Protein AF-B1XZX1-F1 (afdb_monomer)

Foldseek 3Di:
DDDDLLQLLQLLLCVLPVVPDDPVLSLVLSVLCSVQVPDLDLVSLLVSLVVSCVVVVNDPVSSVVSSVSSSVSSPDDPVPTDGRCVVVSVVPPDPDPDPPPPPPPPPPDDDDDDPDDDPPDDDDDPDDDPDPDDPPPPDDDDDPDDDDDDDDDDDDDDDDDDDDDDDDDDDDDDDDPPDPPDPDPPPQAPLVLLLLLLLQLLVVCCVPPVVCLVQLLVQLLVLLVVFPADPVQSVVVNVCSVVVNVSPRRGHGDLLNSLSSVVSSLVSQCVRPNNVRSCVSSVVSQVRSCVDPSCVVPRSVSSPVSD

Solvent-accessible surface area (backbone atoms only — not comparable to full-atom values): 19218 Å² total; per-residue (Å²): 130,88,81,55,70,68,52,50,47,51,10,16,49,50,62,48,40,60,88,77,41,56,73,71,58,44,52,52,47,52,55,48,39,74,75,64,53,84,66,88,48,66,68,45,52,50,57,49,50,53,56,48,27,69,76,67,72,54,51,74,68,58,50,58,50,43,52,56,44,33,60,49,42,63,71,49,61,74,90,77,42,54,79,64,56,60,69,61,54,56,70,68,51,72,76,72,77,70,80,73,78,67,76,80,76,76,75,91,67,82,83,74,86,71,81,79,79,76,83,82,76,84,74,76,79,82,76,78,75,79,77,83,81,74,78,76,78,78,76,81,80,81,84,83,81,84,78,84,79,80,92,82,86,87,83,83,87,80,86,81,85,82,83,85,77,82,86,75,88,77,76,89,73,83,80,70,84,77,71,78,77,72,80,73,78,77,79,78,62,63,25,58,51,53,19,42,28,52,40,38,37,47,50,50,39,48,73,77,36,57,81,51,43,65,51,30,50,52,39,23,57,63,41,47,81,74,51,87,38,54,69,71,49,50,51,51,50,53,56,32,59,79,42,51,89,71,67,63,42,78,53,82,62,53,68,66,37,51,9,42,51,51,43,27,47,48,52,13,32,25,74,72,52,35,63,70,48,26,51,51,47,48,51,53,14,39,57,56,34,53,73,40,80,64,22,81,80,48,54,57,66,60,40,60,75,65,91

Secondary structure (DSSP, 8-state):
----HHHHHHHHHHHHHTTTS-HHHHHHHHHHHHHH--SS-HHHHHHHHHHHHHHHT--HHHHHHHHHHHHHHTTS-GGGSPPP-HHHHHHHSPPPPP---------------PPPPPP---PPPPPPPPPP-PPP----------PPPPP--PPP--PPPP--PPPP----------PPPPPPP----HHHHHHHHHHHHHHHHHHH-GGGHHHHHHHHHHHHTT--S-HHHHHHHHHHHHTGGG--------HHHHHHHHHHHHHHHHHHHHHHHHHHHHHHHHHHHTTSGGGGTS-THHHHTT-

Radius of gyration: 33.64 Å; Cα contacts (8 Å, |Δi|>4): 231; chains: 1; bounding box: 80×48×109 Å

Organism: Leptothrix cholodnii (strain ATCC 51168 / LMG 8142 / SP-6) (NCBI:txid395495)

pLDDT: mean 83.31, std 17.81, range [43.34, 98.38]

Sequence (307 aa):
MAHDPAAQRRRAVVGALSGVLDEASLMQALWLAQESLRGEQVSDIIRYIDAVASRNMIDAATCRRLYNELYKLMRESEDRLPLDPWPAMQATRAPAPAPAYAPAFAPAYAPRAMPAPPPAQWQPPPMAAPAPYYPAAQVPPGYPGAAMPPPGYAPPGYPAPVPMYAEVPAAPAVAAPVAPPAPAPIAIEPPVIFGAVMREVVREVFSYHREALEEVQRDALRSLGRSRATPALQQRFREALGRARQDDWQLQGSHGDLAELSRVMFVALTEAFGRVGADQILQRALTKAEELPEARQFSPKRLLAAM

Mean predicted aligned error: 18.15 Å

Structure (mmCIF, N/CA/C/O backbone):
data_AF-B1XZX1-F1
#
_entry.id   AF-B1XZX1-F1
#
loop_
_atom_site.group_PDB
_atom_site.id
_atom_site.type_symbol
_atom_site.label_atom_id
_atom_site.label_alt_id
_atom_site.label_comp_id
_atom_site.label_asym_id
_atom_site.label_entity_id
_atom_site.label_seq_id
_atom_site.pdbx_PDB_ins_code
_atom_site.Cartn_x
_atom_site.Cartn_y
_atom_site.Cartn_z
_atom_site.occupancy
_atom_site.B_iso_or_equiv
_atom_site.auth_seq_id
_atom_site.auth_comp_id
_atom_site.auth_asym_id
_atom_site.auth_atom_id
_atom_site.pdbx_PDB_model_num
ATOM 1 N N . MET A 1 1 ? 14.315 26.817 -20.566 1.00 51.75 1 MET A N 1
ATOM 2 C CA . MET A 1 1 ? 13.555 25.915 -21.459 1.00 51.75 1 MET A CA 1
ATOM 3 C C . MET A 1 1 ? 12.727 25.002 -20.573 1.00 51.75 1 MET A C 1
ATOM 5 O O . MET A 1 1 ? 13.199 24.676 -19.492 1.00 51.75 1 MET A O 1
ATOM 9 N N . ALA A 1 2 ? 11.483 24.697 -20.941 1.00 55.44 2 ALA A N 1
ATOM 10 C CA . ALA A 1 2 ? 10.635 23.828 -20.127 1.00 55.44 2 ALA A CA 1
ATOM 11 C C . ALA A 1 2 ? 11.199 22.400 -20.150 1.00 55.44 2 ALA A C 1
ATOM 13 O O . ALA A 1 2 ? 11.429 21.858 -21.227 1.00 55.44 2 ALA A O 1
ATOM 14 N N . HIS A 1 3 ? 11.456 21.836 -18.972 1.00 75.94 3 HIS A N 1
ATOM 15 C CA . HIS A 1 3 ? 11.916 20.460 -18.805 1.00 75.94 3 HIS A CA 1
ATOM 16 C C . HIS A 1 3 ? 10.744 19.527 -19.132 1.00 75.94 3 HIS A C 1
ATOM 18 O O . HIS A 1 3 ? 9.686 19.668 -18.515 1.00 75.94 3 HIS A O 1
ATOM 24 N N . ASP A 1 4 ? 10.889 18.624 -20.106 1.00 88.50 4 ASP A N 1
ATOM 25 C CA . ASP A 1 4 ? 9.888 17.577 -20.331 1.00 88.50 4 ASP A CA 1
ATOM 26 C C . ASP A 1 4 ? 10.237 16.384 -19.429 1.00 88.50 4 ASP A C 1
ATOM 28 O O . ASP A 1 4 ? 11.141 15.607 -19.759 1.00 88.50 4 ASP A O 1
ATOM 32 N N . PRO A 1 5 ? 9.528 16.188 -18.301 1.00 90.75 5 PRO A N 1
ATOM 33 C CA . PRO A 1 5 ? 9.841 15.100 -17.385 1.00 90.75 5 PRO A CA 1
ATOM 34 C C . PRO A 1 5 ? 9.658 13.729 -18.054 1.00 90.75 5 PRO A C 1
ATOM 36 O O . PRO A 1 5 ? 10.274 12.752 -17.632 1.00 90.75 5 PRO A O 1
ATOM 39 N N . ALA A 1 6 ? 8.830 13.620 -19.102 1.00 92.50 6 ALA A N 1
ATOM 40 C CA . ALA A 1 6 ? 8.698 12.380 -19.858 1.00 92.50 6 ALA A CA 1
ATOM 41 C C . ALA A 1 6 ? 9.943 12.101 -20.714 1.00 92.50 6 ALA A C 1
ATOM 43 O O . ALA A 1 6 ? 10.406 10.959 -20.749 1.00 92.50 6 ALA A O 1
ATOM 44 N N . ALA A 1 7 ? 10.518 13.126 -21.350 1.00 94.12 7 ALA A N 1
ATOM 45 C CA . ALA A 1 7 ? 11.776 13.003 -22.085 1.00 94.12 7 ALA A CA 1
ATOM 46 C C . ALA A 1 7 ? 12.924 12.586 -21.166 1.00 94.12 7 ALA A C 1
ATOM 48 O O . ALA A 1 7 ? 13.632 11.629 -21.476 1.00 94.12 7 ALA A O 1
ATOM 49 N N . GLN A 1 8 ? 13.063 13.222 -20.001 1.00 94.38 8 GLN A N 1
ATOM 50 C CA . GLN A 1 8 ? 14.098 12.861 -19.031 1.00 94.38 8 GLN A CA 1
ATOM 51 C C . GLN A 1 8 ? 14.011 11.383 -18.621 1.00 94.38 8 GLN A C 1
ATOM 53 O O . GLN A 1 8 ? 15.022 10.679 -18.635 1.00 94.38 8 GLN A O 1
ATOM 58 N N . ARG A 1 9 ? 12.803 10.873 -18.342 1.00 95.56 9 ARG A N 1
ATOM 59 C CA . ARG A 1 9 ? 12.594 9.455 -18.002 1.00 95.56 9 ARG A CA 1
ATOM 60 C C . ARG A 1 9 ? 13.005 8.516 -19.131 1.00 95.56 9 ARG A C 1
ATOM 62 O O . ARG A 1 9 ? 13.728 7.557 -18.875 1.00 95.56 9 ARG A O 1
ATOM 69 N N . ARG A 1 10 ? 12.601 8.792 -20.376 1.00 95.94 10 ARG A N 1
ATOM 70 C CA . ARG A 1 10 ? 13.000 7.968 -21.532 1.00 95.94 10 ARG A CA 1
ATOM 71 C C . ARG A 1 10 ? 14.516 7.948 -21.704 1.00 95.94 10 ARG A C 1
ATOM 73 O O . ARG A 1 10 ? 15.095 6.882 -21.885 1.00 95.94 10 ARG A O 1
ATOM 80 N N . ARG A 1 11 ? 15.167 9.105 -21.578 1.00 96.88 11 ARG A N 1
ATOM 81 C CA . ARG A 1 11 ? 16.627 9.233 -21.686 1.00 96.88 11 ARG A CA 1
ATOM 82 C C . ARG A 1 11 ? 17.355 8.480 -20.568 1.00 96.88 11 ARG A C 1
ATOM 84 O O . ARG A 1 11 ? 18.324 7.775 -20.843 1.00 96.88 11 ARG A O 1
ATOM 91 N N . ALA A 1 12 ? 16.860 8.560 -19.332 1.00 97.38 12 ALA A N 1
ATOM 92 C CA . ALA A 1 12 ? 17.393 7.798 -18.203 1.00 97.38 12 ALA A CA 1
ATOM 93 C C . ALA A 1 12 ? 17.244 6.279 -18.408 1.00 97.38 12 ALA A C 1
ATOM 95 O O . ALA A 1 12 ? 18.185 5.530 -18.150 1.00 97.38 12 ALA A O 1
ATOM 96 N N . VAL A 1 13 ? 16.102 5.826 -18.938 1.00 97.88 13 VAL A N 1
ATOM 97 C CA . VAL A 1 13 ? 15.866 4.414 -19.281 1.00 97.88 13 VAL A CA 1
ATOM 98 C C . VAL A 1 13 ? 16.846 3.923 -20.349 1.00 97.88 13 VAL A C 1
ATOM 100 O O . VAL A 1 13 ? 17.414 2.845 -20.184 1.00 97.88 13 VAL A O 1
ATOM 103 N N . VAL A 1 14 ? 17.100 4.708 -21.404 1.00 98.00 14 VAL A N 1
ATOM 104 C CA . VAL A 1 14 ? 18.132 4.374 -22.406 1.00 98.00 14 VAL A CA 1
ATOM 105 C C . VAL A 1 14 ? 19.505 4.253 -21.752 1.00 98.00 14 VAL A C 1
ATOM 107 O O . VAL A 1 14 ? 20.213 3.276 -21.996 1.00 98.00 14 VAL A O 1
ATOM 110 N N . GLY A 1 15 ? 19.869 5.214 -20.900 1.00 97.75 15 GLY A N 1
ATOM 111 C CA . GLY A 1 15 ? 21.150 5.206 -20.194 1.00 97.75 15 GLY A CA 1
ATOM 112 C C . GLY A 1 15 ? 21.348 3.950 -19.346 1.00 97.75 15 GLY A C 1
ATOM 113 O O . GLY A 1 15 ? 22.393 3.320 -19.447 1.00 97.75 15 GLY A O 1
ATOM 114 N N . ALA A 1 16 ? 20.328 3.546 -18.585 1.00 98.00 16 ALA A N 1
ATOM 115 C CA . ALA A 1 16 ? 20.410 2.385 -17.698 1.00 98.00 16 ALA A CA 1
ATOM 116 C C . ALA A 1 16 ? 20.360 1.036 -18.439 1.00 98.00 16 ALA A C 1
ATOM 118 O O . ALA A 1 16 ? 21.030 0.086 -18.045 1.00 98.00 16 ALA A O 1
ATOM 119 N N . LEU A 1 17 ? 19.527 0.912 -19.481 1.00 98.12 17 LEU A N 1
ATOM 120 C CA . LEU A 1 17 ? 19.207 -0.394 -20.075 1.00 98.12 17 LEU A CA 1
ATOM 121 C C . LEU A 1 17 ? 19.998 -0.729 -21.344 1.00 98.12 17 LEU A C 1
ATOM 123 O O . LEU A 1 17 ? 20.087 -1.906 -21.689 1.00 98.12 17 LEU A O 1
ATOM 127 N N . SER A 1 18 ? 20.590 0.254 -22.028 1.00 97.50 18 SER A N 1
ATOM 128 C CA . SER A 1 18 ? 21.289 0.028 -23.309 1.00 97.50 18 SER A CA 1
ATOM 129 C C . SER A 1 18 ? 22.496 -0.911 -23.217 1.00 97.50 18 SER A C 1
ATOM 131 O O . SER A 1 18 ? 22.832 -1.566 -24.197 1.00 97.50 18 SER A O 1
ATOM 133 N N . GLY A 1 19 ? 23.135 -1.017 -22.048 1.00 97.25 19 GLY A N 1
ATOM 134 C CA . GLY A 1 19 ? 24.241 -1.954 -21.818 1.00 97.25 19 GLY A CA 1
ATOM 135 C C . GLY A 1 19 ? 23.810 -3.379 -21.450 1.00 97.25 19 GLY A C 1
ATOM 136 O O . GLY A 1 19 ? 24.669 -4.241 -21.276 1.00 97.25 19 GLY A O 1
ATOM 137 N N . VAL A 1 20 ? 22.508 -3.623 -21.272 1.00 97.88 20 VAL A N 1
ATOM 138 C CA . VAL A 1 20 ? 21.964 -4.904 -20.782 1.00 97.88 20 VAL A CA 1
ATOM 139 C C . VAL A 1 20 ? 20.988 -5.530 -21.774 1.00 97.88 20 VAL A C 1
ATOM 141 O O . VAL A 1 20 ? 20.948 -6.751 -21.892 1.00 97.88 20 VAL A O 1
ATOM 144 N N . LEU A 1 21 ? 20.202 -4.712 -22.474 1.00 98.00 21 LEU A N 1
ATOM 145 C CA . LEU A 1 21 ? 19.192 -5.164 -23.425 1.00 98.00 21 LEU A CA 1
ATOM 146 C C . LEU A 1 21 ? 19.674 -5.009 -24.866 1.00 98.00 21 LEU A C 1
ATOM 148 O O . LEU A 1 21 ? 20.349 -4.038 -25.204 1.00 98.00 21 LEU A O 1
ATOM 152 N N . ASP A 1 22 ? 19.259 -5.936 -25.729 1.00 97.69 22 ASP A N 1
ATOM 153 C CA . ASP A 1 22 ? 19.329 -5.738 -27.174 1.00 97.69 22 ASP A CA 1
ATOM 154 C C . ASP A 1 22 ? 18.351 -4.640 -27.634 1.00 97.69 22 ASP A C 1
ATOM 156 O O . ASP A 1 22 ? 17.452 -4.221 -26.900 1.00 97.69 22 ASP A O 1
ATOM 160 N N . GLU A 1 23 ? 18.515 -4.170 -28.870 1.00 96.00 23 GLU A N 1
ATOM 161 C CA . GLU A 1 23 ? 17.752 -3.043 -29.415 1.00 96.00 23 GLU A CA 1
ATOM 162 C C . GLU A 1 23 ? 16.232 -3.286 -29.438 1.00 96.00 23 GLU A C 1
ATOM 164 O O . GLU A 1 23 ? 15.456 -2.381 -29.114 1.00 96.00 23 GLU A O 1
ATOM 169 N N . ALA A 1 24 ? 15.788 -4.505 -29.764 1.00 95.62 24 ALA A N 1
ATOM 170 C CA . ALA A 1 24 ? 14.364 -4.823 -29.828 1.00 95.62 24 ALA A CA 1
ATOM 171 C C . ALA A 1 24 ? 13.743 -4.841 -28.424 1.00 95.62 24 ALA A C 1
ATOM 173 O O . ALA A 1 24 ? 12.670 -4.267 -28.204 1.00 95.62 24 ALA A O 1
ATOM 174 N N . SER A 1 25 ? 14.440 -5.444 -27.463 1.00 97.44 25 SER A N 1
ATOM 175 C CA . SER A 1 25 ? 14.032 -5.481 -26.056 1.00 97.44 25 SER A CA 1
ATOM 176 C C . SER A 1 25 ? 14.052 -4.094 -25.409 1.00 97.44 25 SER A C 1
ATOM 178 O O . SER A 1 25 ? 13.130 -3.738 -24.669 1.00 97.44 25 SER A O 1
ATOM 180 N N . LEU A 1 26 ? 15.049 -3.266 -25.736 1.00 97.69 26 LEU A N 1
ATOM 181 C CA . LEU A 1 26 ? 15.133 -1.879 -25.283 1.00 97.69 26 LEU A CA 1
ATOM 182 C C . LEU A 1 26 ? 13.956 -1.049 -25.806 1.00 97.69 26 LEU A C 1
ATOM 184 O O . LEU A 1 26 ? 13.341 -0.306 -25.040 1.00 97.69 26 LEU A O 1
ATOM 188 N N . MET A 1 27 ? 13.593 -1.205 -27.081 1.00 96.25 27 MET A N 1
ATOM 189 C CA . MET A 1 27 ? 12.444 -0.513 -27.669 1.00 96.25 27 MET A CA 1
ATOM 190 C C . MET A 1 27 ? 11.138 -0.872 -26.944 1.00 96.25 27 MET A C 1
ATOM 192 O O . MET A 1 27 ? 10.344 0.010 -26.614 1.00 96.25 27 MET A O 1
ATOM 196 N N . GLN A 1 28 ? 10.924 -2.154 -26.632 1.00 96.31 28 GLN A N 1
ATOM 197 C CA . GLN A 1 28 ? 9.764 -2.599 -25.851 1.00 96.31 28 GLN A CA 1
ATOM 198 C C . GLN A 1 28 ? 9.766 -2.031 -24.426 1.00 96.31 28 GLN A C 1
ATOM 200 O O . GLN A 1 28 ? 8.718 -1.611 -23.929 1.00 96.31 28 GLN A O 1
ATOM 205 N N . ALA A 1 29 ? 10.930 -1.988 -23.773 1.00 97.44 29 ALA A N 1
ATOM 206 C CA . ALA A 1 29 ? 11.079 -1.406 -22.443 1.00 97.44 29 ALA A CA 1
ATOM 207 C C . ALA A 1 29 ? 10.750 0.097 -22.444 1.00 97.44 29 ALA A C 1
ATOM 209 O O . ALA A 1 29 ? 10.043 0.572 -21.559 1.00 97.44 29 ALA A O 1
ATOM 210 N N . LEU A 1 30 ? 11.163 0.839 -23.476 1.00 96.81 30 LEU A N 1
ATOM 211 C CA . LEU A 1 30 ? 10.834 2.259 -23.626 1.00 96.81 30 LEU A CA 1
ATOM 212 C C . LEU A 1 30 ? 9.332 2.509 -23.814 1.00 96.81 30 LEU A C 1
ATOM 214 O O . LEU A 1 30 ? 8.794 3.457 -23.237 1.00 96.81 30 LEU A O 1
ATOM 218 N N . TRP A 1 31 ? 8.636 1.655 -24.570 1.00 95.75 31 TRP A N 1
ATOM 219 C CA . TRP A 1 31 ? 7.174 1.718 -24.668 1.00 95.75 31 TRP A CA 1
ATOM 220 C C . TRP A 1 31 ? 6.505 1.453 -23.322 1.00 95.75 31 TRP A C 1
ATOM 222 O O . TRP A 1 31 ? 5.639 2.222 -22.908 1.00 95.75 31 TRP A O 1
ATOM 232 N N . LEU A 1 32 ? 6.964 0.430 -22.598 1.00 96.12 32 LEU A N 1
ATOM 233 C CA . LEU A 1 32 ? 6.479 0.144 -21.251 1.00 96.12 32 LEU A CA 1
ATOM 234 C C . LEU A 1 32 ? 6.716 1.332 -20.306 1.00 96.12 32 LEU A C 1
ATOM 236 O O . LEU A 1 32 ? 5.807 1.722 -19.577 1.00 96.12 32 LEU A O 1
ATOM 240 N N . ALA A 1 33 ? 7.897 1.956 -20.354 1.00 96.06 33 ALA A N 1
ATOM 241 C CA . ALA A 1 33 ? 8.226 3.120 -19.534 1.00 96.06 33 ALA A CA 1
ATOM 242 C C . ALA A 1 33 ? 7.266 4.289 -19.794 1.00 96.06 33 ALA A C 1
ATOM 244 O O . ALA A 1 33 ? 6.822 4.944 -18.853 1.00 96.06 33 ALA A O 1
ATOM 245 N N . GLN A 1 34 ? 6.895 4.528 -21.053 1.00 94.00 34 GLN A N 1
ATOM 246 C CA . GLN A 1 34 ? 5.939 5.576 -21.414 1.00 94.00 34 GLN A CA 1
ATOM 247 C C . GLN A 1 34 ? 4.540 5.328 -20.816 1.00 94.00 34 GLN A C 1
ATOM 249 O O . GLN A 1 34 ? 3.831 6.284 -20.496 1.00 94.00 34 GLN A O 1
ATOM 254 N N . GLU A 1 35 ? 4.138 4.066 -20.653 1.00 93.38 35 GLU A N 1
ATOM 255 C CA . GLU A 1 35 ? 2.820 3.677 -20.137 1.00 93.38 35 GLU A CA 1
ATOM 256 C C . GLU A 1 35 ? 2.773 3.604 -18.601 1.00 93.38 35 GLU A C 1
ATOM 258 O O . GLU A 1 35 ? 1.800 4.058 -17.982 1.00 93.38 35 GLU A O 1
ATOM 263 N N . SER A 1 36 ? 3.817 3.042 -17.980 1.00 92.50 36 SER A N 1
ATOM 264 C CA . SER A 1 36 ? 3.834 2.708 -16.552 1.00 92.50 36 SER A CA 1
ATOM 265 C C . SER A 1 36 ? 4.667 3.656 -15.690 1.00 92.50 36 SER A C 1
ATOM 267 O O . SER A 1 36 ? 4.333 3.853 -14.523 1.00 92.50 36 SER A O 1
ATOM 269 N N . LEU A 1 37 ? 5.735 4.261 -16.223 1.00 92.25 37 LEU A N 1
ATOM 270 C CA . LEU A 1 37 ? 6.660 5.090 -15.444 1.00 92.25 37 LEU A CA 1
ATOM 271 C C . LEU A 1 37 ? 6.177 6.548 -15.423 1.00 92.25 37 LEU A C 1
ATOM 273 O O . LEU A 1 37 ? 6.610 7.400 -16.205 1.00 92.25 37 LEU A O 1
ATOM 277 N N . ARG A 1 38 ? 5.220 6.831 -14.529 1.00 85.19 38 ARG A N 1
ATOM 278 C CA . ARG A 1 38 ? 4.549 8.141 -14.446 1.00 85.19 38 ARG A CA 1
ATOM 279 C C . ARG A 1 38 ? 5.303 9.188 -13.627 1.00 85.19 38 ARG A C 1
ATOM 281 O O . ARG A 1 38 ? 5.070 10.377 -13.837 1.00 85.19 38 ARG A O 1
ATOM 288 N N . GLY A 1 39 ? 6.202 8.774 -12.737 1.00 83.19 39 GLY A N 1
ATOM 289 C CA . GLY A 1 39 ? 6.950 9.675 -11.863 1.00 83.19 39 GLY A CA 1
ATOM 290 C C . GLY A 1 39 ? 8.295 9.110 -11.414 1.00 83.19 39 GLY A C 1
ATOM 291 O O . GLY A 1 39 ? 8.772 8.111 -11.944 1.00 83.19 39 GLY A O 1
ATOM 292 N N . GLU A 1 40 ? 8.899 9.782 -10.435 1.00 84.25 40 GLU A N 1
ATOM 293 C CA . GLU A 1 40 ? 10.204 9.430 -9.849 1.00 84.25 40 GLU A CA 1
ATOM 294 C C . GLU A 1 40 ? 10.079 8.659 -8.528 1.00 84.25 40 GLU A C 1
ATOM 296 O O . GLU A 1 40 ? 11.026 8.584 -7.743 1.00 84.25 40 GLU A O 1
ATOM 301 N N . GLN A 1 41 ? 8.894 8.118 -8.232 1.00 87.31 41 GLN A N 1
ATOM 302 C CA . GLN A 1 41 ? 8.702 7.347 -7.011 1.00 87.31 41 GLN A CA 1
ATOM 303 C C . GLN A 1 41 ? 9.479 6.035 -7.104 1.00 87.31 41 GLN A C 1
ATOM 305 O O . GLN A 1 41 ? 9.417 5.329 -8.110 1.00 87.31 41 GLN A O 1
ATOM 310 N N . VAL A 1 42 ? 10.173 5.685 -6.021 1.00 88.44 42 VAL A N 1
ATOM 311 C CA . VAL A 1 42 ? 10.971 4.453 -5.934 1.00 88.44 42 VAL A CA 1
ATOM 312 C C . VAL A 1 42 ? 10.116 3.227 -6.261 1.00 88.44 42 VAL A C 1
ATOM 314 O O . VAL A 1 42 ? 10.557 2.365 -7.010 1.00 88.44 42 VAL A O 1
ATOM 317 N N . SER A 1 43 ? 8.865 3.188 -5.798 1.00 86.44 43 SER A N 1
ATOM 318 C CA . SER A 1 43 ? 7.931 2.095 -6.082 1.00 86.44 43 SER A CA 1
ATOM 319 C C . SER A 1 43 ? 7.608 1.939 -7.574 1.00 86.44 43 SER A C 1
ATOM 321 O O . SER A 1 43 ? 7.472 0.813 -8.048 1.00 86.44 43 SER A O 1
ATOM 323 N N . ASP A 1 44 ? 7.516 3.037 -8.330 1.00 91.50 44 ASP A N 1
ATOM 324 C CA . ASP A 1 44 ? 7.264 2.988 -9.778 1.00 91.50 44 ASP A CA 1
ATOM 325 C C . ASP A 1 44 ? 8.490 2.447 -10.525 1.00 91.50 44 ASP A C 1
ATOM 327 O O . ASP A 1 44 ? 8.357 1.624 -11.430 1.00 91.50 44 ASP A O 1
ATOM 331 N N . ILE A 1 45 ? 9.687 2.866 -10.100 1.00 94.75 45 ILE A N 1
ATOM 332 C CA . ILE A 1 45 ? 10.967 2.380 -10.630 1.00 94.75 45 ILE A CA 1
ATOM 333 C C . ILE A 1 45 ? 11.121 0.881 -10.339 1.00 94.75 45 ILE A C 1
ATOM 335 O O . ILE A 1 45 ? 11.474 0.132 -11.250 1.00 94.75 45 ILE A O 1
ATOM 339 N N . ILE A 1 46 ? 10.794 0.445 -9.111 1.00 93.00 46 ILE A N 1
ATOM 340 C CA . ILE A 1 46 ? 10.768 -0.969 -8.699 1.00 93.00 46 ILE A CA 1
ATOM 341 C C . ILE A 1 46 ? 9.895 -1.788 -9.647 1.00 93.00 46 ILE A C 1
ATOM 343 O O . ILE A 1 46 ? 10.378 -2.653 -10.374 1.00 93.00 46 ILE A O 1
ATOM 347 N N . ARG A 1 47 ? 8.615 -1.429 -9.745 1.00 94.12 47 ARG A N 1
ATOM 348 C CA . ARG A 1 47 ? 7.663 -2.159 -10.590 1.00 94.12 47 ARG A CA 1
ATOM 349 C C . ARG A 1 47 ? 8.063 -2.177 -12.064 1.00 94.12 47 ARG A C 1
ATOM 351 O O . ARG A 1 47 ? 7.830 -3.175 -12.744 1.00 94.12 47 ARG A O 1
ATOM 358 N N . TYR A 1 48 ? 8.637 -1.085 -12.566 1.00 97.56 48 TYR A N 1
ATOM 359 C CA . TYR A 1 48 ? 9.077 -0.994 -13.952 1.00 97.56 48 TYR A CA 1
ATOM 360 C C . TYR A 1 48 ? 10.233 -1.957 -14.257 1.00 97.56 48 TYR A C 1
ATOM 362 O O . TYR A 1 48 ? 10.131 -2.736 -15.205 1.00 97.56 48 TYR A O 1
ATOM 370 N N . ILE A 1 49 ? 11.310 -1.950 -13.465 1.00 97.88 49 ILE A N 1
ATOM 371 C CA . ILE A 1 49 ? 12.444 -2.853 -13.717 1.00 97.88 49 ILE A CA 1
ATOM 372 C C . ILE A 1 49 ? 12.045 -4.304 -13.463 1.00 97.88 49 ILE A C 1
ATOM 374 O O . ILE A 1 49 ? 12.463 -5.141 -14.248 1.00 97.88 49 ILE A O 1
ATOM 378 N N . ASP A 1 50 ? 11.210 -4.625 -12.468 1.00 96.69 50 ASP A N 1
ATOM 379 C CA . ASP A 1 50 ? 10.720 -6.001 -12.280 1.00 96.69 50 ASP A CA 1
ATOM 380 C C . ASP A 1 50 ? 9.948 -6.495 -13.519 1.00 96.69 50 ASP A C 1
ATOM 382 O O . ASP A 1 50 ? 10.116 -7.632 -13.976 1.00 96.69 50 ASP A O 1
ATOM 386 N N . ALA A 1 51 ? 9.139 -5.624 -14.131 1.00 97.06 51 ALA A N 1
ATOM 387 C CA . ALA A 1 51 ? 8.433 -5.937 -15.371 1.00 97.06 51 ALA A CA 1
ATOM 388 C C . ALA A 1 51 ? 9.387 -6.111 -16.569 1.00 97.06 51 ALA A C 1
ATOM 390 O O . ALA A 1 51 ? 9.169 -6.988 -17.404 1.00 97.06 51 ALA A O 1
ATOM 391 N N . VAL A 1 52 ? 10.457 -5.318 -16.661 1.00 97.88 52 VAL A N 1
ATOM 392 C CA . VAL A 1 52 ? 11.488 -5.483 -17.702 1.00 97.88 52 VAL A CA 1
ATOM 393 C C . VAL A 1 52 ? 12.311 -6.753 -17.459 1.00 97.88 52 VAL A C 1
ATOM 395 O O . VAL A 1 52 ? 12.549 -7.519 -18.390 1.00 97.88 52 VAL A O 1
ATOM 398 N N . ALA A 1 53 ? 12.711 -7.009 -16.219 1.00 97.44 53 ALA A N 1
ATOM 399 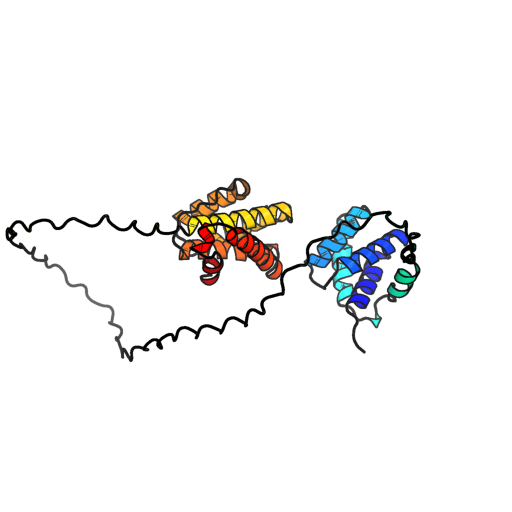C CA . ALA A 1 53 ? 13.535 -8.139 -15.822 1.00 97.44 53 ALA A CA 1
ATOM 400 C C . ALA A 1 53 ? 12.831 -9.473 -16.050 1.00 97.44 53 ALA A C 1
ATOM 402 O O . ALA A 1 53 ? 13.420 -10.379 -16.633 1.00 97.44 53 ALA A O 1
ATOM 403 N N . SER A 1 54 ? 11.557 -9.569 -15.662 1.00 96.81 54 SER A N 1
ATOM 404 C CA . SER A 1 54 ? 10.739 -10.766 -15.885 1.00 96.81 54 SER A CA 1
ATOM 405 C C . SER A 1 54 ? 10.559 -11.096 -17.369 1.00 96.81 54 SER A C 1
ATOM 407 O O . SER A 1 54 ? 10.574 -12.268 -17.734 1.00 96.81 54 SER A O 1
ATOM 409 N N . ARG A 1 55 ? 10.443 -10.086 -18.242 1.00 97.81 55 ARG A N 1
ATOM 410 C CA . ARG A 1 55 ? 10.319 -10.284 -19.699 1.00 97.81 55 ARG A CA 1
ATOM 411 C C . ARG A 1 55 ? 11.629 -10.690 -20.371 1.00 97.81 55 ARG A C 1
ATOM 413 O O . ARG A 1 55 ? 11.593 -11.407 -21.363 1.00 97.81 55 ARG A O 1
ATOM 420 N N . ASN A 1 56 ? 12.762 -10.234 -19.837 1.00 97.62 56 ASN A N 1
ATOM 421 C CA . ASN A 1 56 ? 14.086 -10.407 -20.444 1.00 97.62 56 ASN A CA 1
ATOM 422 C C . ASN A 1 56 ? 14.984 -11.397 -19.684 1.00 97.62 56 ASN A C 1
ATOM 424 O O . ASN A 1 56 ? 16.168 -11.504 -19.986 1.00 97.62 56 ASN A O 1
ATOM 428 N N . MET A 1 57 ? 14.436 -12.113 -18.695 1.00 96.25 57 MET A N 1
ATOM 429 C CA . MET A 1 57 ? 15.156 -13.089 -17.864 1.00 96.25 57 MET A CA 1
ATOM 430 C C . MET A 1 57 ? 16.418 -12.511 -17.194 1.00 96.25 57 MET A C 1
ATOM 432 O O . MET A 1 57 ? 17.444 -13.183 -17.089 1.00 96.25 57 MET A O 1
ATOM 436 N N . ILE A 1 58 ? 16.348 -11.256 -16.736 1.00 97.06 58 ILE A N 1
ATOM 437 C CA . ILE A 1 58 ? 17.464 -10.575 -16.063 1.00 97.06 58 ILE A CA 1
ATOM 438 C C . ILE A 1 58 ? 17.618 -11.129 -14.641 1.00 97.06 58 ILE A C 1
ATOM 440 O O . ILE A 1 58 ? 16.644 -11.251 -13.898 1.00 97.06 58 ILE A O 1
ATOM 444 N N . ASP A 1 59 ? 18.849 -11.436 -14.234 1.00 97.50 59 ASP A N 1
ATOM 445 C CA . ASP A 1 59 ? 19.130 -11.959 -12.899 1.00 97.50 59 ASP A CA 1
ATOM 446 C C . ASP A 1 59 ? 18.961 -10.897 -11.792 1.00 97.50 59 ASP A C 1
ATOM 448 O O . ASP A 1 59 ? 19.057 -9.685 -12.011 1.00 97.50 59 ASP A O 1
ATOM 452 N N . ALA A 1 60 ? 18.750 -11.353 -10.555 1.00 92.00 60 ALA A N 1
ATOM 453 C CA . ALA A 1 60 ? 18.481 -10.479 -9.413 1.00 92.00 60 ALA A CA 1
ATOM 454 C C . ALA A 1 60 ? 19.654 -9.547 -9.036 1.00 92.00 60 ALA A C 1
ATOM 456 O O . ALA A 1 60 ? 19.436 -8.491 -8.433 1.00 92.00 60 ALA A O 1
ATOM 457 N N . ALA A 1 61 ? 20.907 -9.908 -9.338 1.00 95.88 61 ALA A N 1
ATOM 458 C CA . ALA A 1 61 ? 22.042 -9.019 -9.092 1.00 95.88 61 ALA A CA 1
ATOM 459 C C . ALA A 1 61 ? 22.049 -7.865 -10.105 1.00 95.88 61 ALA A C 1
ATOM 461 O O . ALA A 1 61 ? 22.172 -6.704 -9.705 1.00 95.88 61 ALA A O 1
ATOM 462 N N . THR A 1 62 ? 21.811 -8.165 -11.383 1.00 97.19 62 THR A N 1
ATOM 463 C CA . THR A 1 62 ? 21.666 -7.155 -12.438 1.00 97.19 62 THR A CA 1
ATOM 464 C C . THR A 1 62 ? 20.460 -6.248 -12.191 1.00 97.19 62 THR A C 1
ATOM 466 O O . THR A 1 62 ? 20.602 -5.030 -12.291 1.00 97.19 62 THR A O 1
ATOM 469 N N . CYS A 1 63 ? 19.316 -6.786 -11.751 1.00 95.75 63 CYS A N 1
ATOM 470 C CA . CYS A 1 63 ? 18.146 -5.978 -11.373 1.00 95.75 63 CYS A CA 1
ATOM 471 C C . CYS A 1 63 ? 18.485 -4.943 -10.289 1.00 95.75 63 CYS A C 1
ATOM 473 O O . CYS A 1 63 ? 18.197 -3.758 -10.443 1.00 95.75 63 CYS A O 1
ATOM 475 N N . ARG A 1 64 ? 19.182 -5.359 -9.220 1.00 94.88 64 ARG A N 1
ATOM 476 C CA . ARG A 1 64 ? 19.635 -4.455 -8.143 1.00 94.88 64 ARG A CA 1
ATOM 477 C C . ARG A 1 64 ? 20.561 -3.348 -8.634 1.00 94.88 64 ARG A C 1
ATOM 479 O O . ARG A 1 64 ? 20.483 -2.225 -8.135 1.00 94.88 64 ARG A O 1
ATOM 486 N N . ARG A 1 65 ? 21.426 -3.634 -9.608 1.00 97.94 65 ARG A N 1
ATOM 487 C CA . ARG A 1 65 ? 22.266 -2.607 -10.237 1.00 97.94 65 ARG A CA 1
ATOM 488 C C . ARG A 1 65 ? 21.415 -1.625 -11.044 1.00 97.94 65 ARG A C 1
ATOM 490 O O . ARG A 1 65 ? 21.545 -0.422 -10.836 1.00 97.94 65 ARG A O 1
ATOM 497 N N . LEU A 1 66 ? 20.511 -2.140 -11.878 1.00 97.50 66 LEU A N 1
ATOM 498 C CA . LEU A 1 66 ? 19.624 -1.340 -12.726 1.00 97.50 66 LEU A CA 1
ATOM 499 C C . LEU A 1 66 ? 18.723 -0.402 -11.919 1.00 97.50 66 LEU A C 1
ATOM 501 O O . LEU A 1 66 ? 18.514 0.734 -12.333 1.00 97.50 66 LEU A O 1
ATOM 505 N N . TYR A 1 67 ? 18.254 -0.828 -10.743 1.00 95.56 67 TYR A N 1
ATOM 506 C CA . TYR A 1 67 ? 17.506 0.038 -9.830 1.00 95.56 67 TYR A CA 1
ATOM 507 C C . TYR A 1 67 ? 18.271 1.296 -9.445 1.00 95.56 67 TYR A C 1
ATOM 5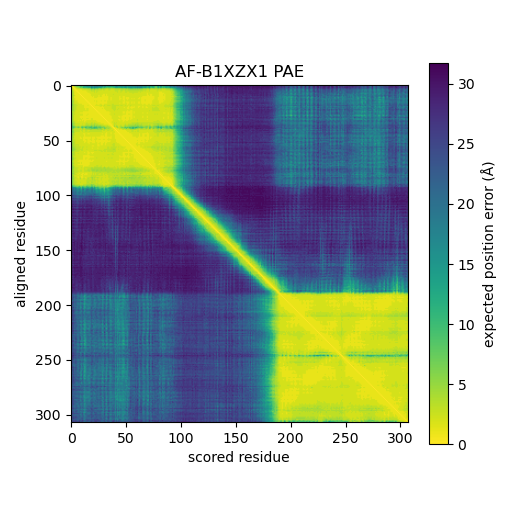09 O O . TYR A 1 67 ? 17.782 2.413 -9.620 1.00 95.56 67 TYR A O 1
ATOM 517 N N . ASN A 1 68 ? 19.482 1.105 -8.925 1.00 95.44 68 ASN A N 1
ATOM 518 C CA . ASN A 1 68 ? 20.322 2.203 -8.469 1.00 95.44 68 ASN A CA 1
ATOM 519 C C . ASN A 1 68 ? 20.738 3.106 -9.633 1.00 95.44 68 ASN A C 1
ATOM 521 O O . ASN A 1 68 ? 20.785 4.326 -9.488 1.00 95.44 68 ASN A O 1
ATOM 525 N N . GLU A 1 69 ? 21.021 2.506 -10.787 1.00 97.62 69 GLU A N 1
ATOM 526 C CA . GLU A 1 69 ? 21.435 3.216 -11.989 1.00 97.62 69 GLU A CA 1
ATOM 527 C C . GLU A 1 69 ? 20.307 4.074 -12.564 1.00 97.62 69 GLU A C 1
ATOM 529 O O . GLU A 1 69 ? 20.496 5.275 -12.754 1.00 97.62 69 GLU A O 1
ATOM 534 N N . LEU A 1 70 ? 19.111 3.508 -12.744 1.00 97.12 70 LEU A N 1
ATOM 535 C CA . LEU A 1 70 ? 17.953 4.250 -13.236 1.00 97.12 70 LEU A CA 1
ATOM 536 C C . LEU A 1 70 ? 17.548 5.367 -12.264 1.00 97.12 70 LEU A C 1
ATOM 538 O O . LEU A 1 70 ? 17.332 6.499 -12.692 1.00 97.12 70 LEU A O 1
ATOM 542 N N . TYR A 1 71 ? 17.518 5.088 -10.957 1.00 95.25 71 TYR A N 1
ATOM 543 C CA . TYR A 1 71 ? 17.222 6.100 -9.939 1.00 95.25 71 TYR A CA 1
ATOM 544 C C . TYR A 1 71 ? 18.232 7.258 -9.955 1.00 95.25 71 TYR A C 1
ATOM 546 O O . TYR A 1 71 ? 17.850 8.422 -9.829 1.00 95.25 71 TYR A O 1
ATOM 554 N N . LYS A 1 72 ? 19.524 6.955 -10.144 1.00 96.75 72 LYS A N 1
ATOM 555 C CA . LYS A 1 72 ? 20.579 7.967 -10.268 1.00 96.75 72 LYS A CA 1
ATOM 556 C C . LYS A 1 72 ? 20.417 8.794 -11.546 1.00 96.75 72 LYS A C 1
ATOM 558 O O . LYS A 1 72 ? 20.439 10.019 -11.464 1.00 96.75 72 LYS A O 1
ATOM 563 N N . LEU A 1 73 ? 20.233 8.145 -12.697 1.00 96.50 73 LEU A N 1
ATOM 564 C CA . LEU A 1 73 ? 20.113 8.812 -13.998 1.00 96.50 73 LEU A CA 1
ATOM 565 C C . LEU A 1 73 ? 18.872 9.707 -14.081 1.00 96.50 73 LEU A C 1
ATOM 567 O O . LEU A 1 73 ? 18.932 10.779 -14.673 1.00 96.50 73 LEU A O 1
ATOM 571 N N . MET A 1 74 ? 17.769 9.328 -13.429 1.00 94.69 74 MET A N 1
ATOM 572 C CA . MET A 1 74 ? 16.573 10.174 -13.345 1.00 94.69 74 MET A CA 1
ATOM 573 C C . MET A 1 74 ? 16.803 11.497 -12.600 1.00 94.69 74 MET A C 1
ATOM 575 O O . MET A 1 74 ? 16.021 12.422 -12.770 1.00 94.69 74 MET A O 1
ATOM 579 N N . ARG A 1 75 ? 17.872 11.616 -11.803 1.00 94.06 75 ARG A N 1
ATOM 580 C CA . ARG A 1 75 ? 18.242 12.846 -11.080 1.00 94.06 75 ARG A CA 1
ATOM 581 C C . ARG A 1 75 ? 19.415 13.591 -11.705 1.00 94.06 75 ARG A C 1
ATOM 583 O O . ARG A 1 75 ? 19.836 14.622 -11.180 1.00 94.06 75 ARG A O 1
ATOM 590 N N . GLU A 1 76 ? 19.981 13.054 -12.777 1.00 93.75 76 GLU A N 1
ATOM 591 C CA . GLU A 1 76 ? 21.109 13.670 -13.456 1.00 93.75 76 GLU A CA 1
ATOM 592 C C . GLU A 1 76 ? 20.626 14.747 -14.438 1.00 93.75 76 GLU A C 1
ATOM 594 O O . GLU A 1 76 ? 19.472 14.750 -14.874 1.00 93.75 76 GLU A O 1
ATOM 599 N N . SER A 1 77 ? 21.500 15.706 -14.755 1.00 92.12 77 SER A N 1
ATOM 600 C CA . SER A 1 77 ? 21.164 16.781 -15.687 1.00 92.12 77 SER A CA 1
ATOM 601 C C . SER A 1 77 ? 20.945 16.235 -17.099 1.00 92.12 77 SER A C 1
ATOM 603 O O . SER A 1 77 ? 21.650 15.330 -17.548 1.00 92.12 77 SER A O 1
ATOM 605 N N . GLU A 1 78 ? 20.006 16.835 -17.833 1.00 90.69 78 GLU A N 1
ATOM 606 C CA . GLU A 1 78 ? 19.684 16.453 -19.215 1.00 90.69 78 GLU A CA 1
ATOM 607 C C . GLU A 1 78 ? 20.908 16.427 -20.139 1.00 90.69 78 GLU A C 1
ATOM 609 O O . GLU A 1 78 ? 20.960 15.603 -21.046 1.00 90.69 78 GLU A O 1
ATOM 614 N N . ASP A 1 79 ? 21.913 17.269 -19.905 1.00 92.88 79 ASP A N 1
ATOM 615 C CA . ASP A 1 79 ? 23.129 17.329 -20.730 1.00 92.88 79 ASP A CA 1
ATOM 616 C C . ASP A 1 79 ? 23.995 16.063 -20.643 1.00 92.88 79 ASP A C 1
ATOM 618 O O . ASP A 1 79 ? 24.819 15.812 -21.520 1.00 92.88 79 ASP A O 1
ATOM 622 N N . ARG A 1 80 ? 23.827 15.262 -19.583 1.00 94.62 80 ARG A N 1
ATOM 623 C CA . ARG A 1 80 ? 24.584 14.020 -19.365 1.00 94.62 80 ARG A CA 1
ATOM 624 C C . ARG A 1 80 ? 23.849 12.770 -19.824 1.00 94.62 80 ARG A C 1
ATOM 626 O O . ARG A 1 80 ? 24.450 11.700 -19.878 1.00 94.62 80 ARG A O 1
ATOM 633 N N . LEU A 1 81 ? 22.563 12.890 -20.137 1.00 95.69 81 LEU A N 1
ATOM 634 C CA . LEU A 1 81 ? 21.749 11.763 -20.565 1.00 95.69 81 LEU A CA 1
ATOM 635 C C . LEU A 1 81 ? 21.862 11.541 -22.085 1.00 95.69 81 LEU A C 1
ATOM 637 O O . LEU A 1 81 ? 22.016 12.510 -22.835 1.00 95.69 81 LEU A O 1
ATOM 641 N N . PRO A 1 82 ? 21.711 10.296 -22.577 1.00 96.31 82 PRO A N 1
ATOM 642 C CA . PRO A 1 82 ? 21.640 10.000 -24.011 1.00 96.31 82 PRO A CA 1
ATOM 643 C C . PRO A 1 82 ? 20.544 10.798 -24.725 1.00 96.31 82 PRO A C 1
ATOM 645 O O . PRO A 1 82 ? 19.632 11.299 -24.075 1.00 96.31 82 PRO A O 1
ATOM 648 N N . LEU A 1 83 ? 20.596 10.907 -26.054 1.00 94.56 83 LEU A N 1
ATOM 649 C CA . LEU A 1 83 ? 19.552 11.582 -26.838 1.00 94.56 83 LEU A CA 1
ATOM 650 C C . LEU A 1 83 ? 18.167 10.938 -26.604 1.00 94.56 83 LEU A C 1
ATOM 652 O O . LEU A 1 83 ? 18.077 9.728 -26.404 1.00 94.56 83 LEU A O 1
ATOM 656 N N . ASP A 1 84 ? 17.089 11.734 -26.625 1.00 94.31 84 ASP A N 1
ATOM 657 C CA . ASP A 1 84 ? 15.723 11.212 -26.453 1.00 94.31 84 ASP A CA 1
ATOM 658 C C . ASP A 1 84 ? 15.365 10.241 -27.593 1.00 94.31 84 ASP A C 1
ATOM 660 O O . ASP A 1 84 ? 15.368 10.654 -28.757 1.00 94.31 84 ASP A O 1
ATOM 664 N N . PRO A 1 85 ? 15.029 8.969 -27.295 1.00 93.06 85 PRO A N 1
ATOM 665 C CA . PRO A 1 85 ? 14.644 7.997 -28.315 1.00 93.06 85 PRO A CA 1
ATOM 666 C C . PRO A 1 85 ? 13.243 8.249 -28.889 1.00 93.06 85 PRO A C 1
ATOM 668 O O . PRO A 1 85 ? 12.846 7.569 -29.833 1.00 93.06 85 PRO A O 1
ATOM 671 N N . TRP A 1 86 ? 12.471 9.196 -28.345 1.00 93.19 86 TRP A N 1
ATOM 672 C CA . TRP A 1 86 ? 11.075 9.419 -28.729 1.00 93.19 86 TRP A CA 1
ATOM 673 C C . TRP A 1 86 ? 10.824 9.587 -30.235 1.00 93.19 86 TRP A C 1
ATOM 675 O O . TRP A 1 86 ? 9.906 8.937 -30.741 1.00 93.19 86 TRP A O 1
ATOM 685 N N . PRO A 1 87 ? 11.617 10.373 -30.992 1.00 92.56 87 PRO A N 1
ATOM 686 C CA . PRO A 1 87 ? 11.414 10.485 -32.435 1.00 92.56 87 PRO A CA 1
ATOM 687 C C . PRO A 1 87 ? 11.594 9.142 -33.158 1.00 92.56 87 PRO A C 1
ATOM 689 O O . PRO A 1 87 ? 10.820 8.819 -34.057 1.00 92.56 87 PRO A O 1
ATOM 692 N N . ALA A 1 88 ? 12.564 8.328 -32.726 1.00 90.31 88 ALA A N 1
ATOM 693 C CA . ALA A 1 88 ? 12.794 6.993 -33.277 1.00 90.31 88 ALA A CA 1
ATOM 694 C C . ALA A 1 88 ? 11.658 6.027 -32.908 1.00 90.31 88 ALA A C 1
ATOM 696 O O . ALA A 1 88 ? 11.160 5.306 -33.768 1.00 90.31 88 ALA A O 1
ATOM 697 N N . MET A 1 89 ? 11.180 6.067 -31.658 1.00 93.25 89 MET A N 1
ATOM 698 C CA . MET A 1 89 ? 10.020 5.283 -31.223 1.00 93.25 89 MET A CA 1
ATOM 699 C C . MET A 1 89 ? 8.787 5.588 -32.084 1.00 93.25 89 MET A C 1
ATOM 701 O O . MET A 1 89 ? 8.109 4.669 -32.540 1.00 93.25 89 MET A O 1
ATOM 705 N N . GLN A 1 90 ? 8.502 6.868 -32.345 1.00 91.00 90 GLN A N 1
ATOM 706 C CA . GLN A 1 90 ? 7.361 7.259 -33.176 1.00 91.00 90 GLN A CA 1
ATOM 707 C C . GLN A 1 90 ? 7.485 6.786 -34.625 1.00 91.00 90 GLN A C 1
ATOM 709 O O . GLN A 1 90 ? 6.478 6.381 -35.198 1.00 91.00 90 GLN A O 1
ATOM 714 N N . ALA A 1 91 ? 8.690 6.791 -35.199 1.00 88.81 91 ALA A N 1
ATOM 715 C CA . ALA A 1 91 ? 8.916 6.297 -36.556 1.00 88.81 91 ALA A CA 1
ATOM 716 C C . ALA A 1 91 ? 8.621 4.791 -36.690 1.00 88.81 91 ALA A C 1
ATOM 718 O O . ALA A 1 91 ? 8.108 4.348 -37.715 1.00 88.81 91 ALA A O 1
ATOM 719 N N . THR A 1 92 ? 8.891 4.012 -35.639 1.00 86.50 92 THR A N 1
ATOM 720 C CA . THR A 1 92 ? 8.616 2.564 -35.595 1.00 86.50 92 THR A CA 1
ATOM 721 C C . THR A 1 92 ? 7.146 2.250 -35.310 1.00 86.50 92 THR A C 1
ATOM 723 O O . THR A 1 92 ? 6.684 1.130 -35.544 1.00 86.50 92 THR A O 1
ATOM 726 N N . ARG A 1 93 ? 6.372 3.221 -34.808 1.00 83.31 93 ARG A N 1
ATOM 727 C CA . ARG A 1 93 ? 4.939 3.047 -34.577 1.00 83.31 93 ARG A CA 1
ATOM 728 C C . ARG A 1 93 ? 4.242 2.961 -35.931 1.00 83.31 93 ARG A C 1
ATOM 730 O O . ARG A 1 93 ? 3.999 3.980 -36.572 1.00 83.31 93 ARG A O 1
ATOM 737 N N . ALA A 1 94 ? 3.919 1.738 -36.355 1.00 69.12 94 ALA A N 1
ATOM 738 C CA . ALA A 1 94 ? 3.124 1.513 -37.555 1.00 69.12 94 ALA A CA 1
ATOM 739 C C . ALA A 1 94 ? 1.890 2.435 -37.523 1.00 69.12 94 ALA A C 1
ATOM 741 O O . ALA A 1 94 ? 1.235 2.523 -36.473 1.00 69.12 94 ALA A O 1
ATOM 742 N N . PRO A 1 95 ? 1.580 3.149 -38.622 1.00 68.25 95 PRO A N 1
ATOM 743 C CA . PRO A 1 95 ? 0.393 3.981 -38.665 1.00 68.25 95 PRO A CA 1
ATOM 744 C C . PRO A 1 95 ? -0.798 3.084 -38.352 1.00 68.25 95 PRO A C 1
ATOM 746 O O . PRO A 1 95 ? -0.956 2.019 -38.954 1.00 68.25 95 PRO A O 1
ATOM 749 N N . ALA A 1 96 ? -1.600 3.492 -37.364 1.00 62.53 96 ALA A N 1
ATOM 750 C CA . ALA A 1 96 ? -2.847 2.809 -37.069 1.00 62.53 96 ALA A CA 1
ATOM 751 C C . ALA A 1 96 ? -3.598 2.634 -38.398 1.00 62.53 96 ALA A C 1
ATOM 753 O O . ALA A 1 96 ? -3.650 3.603 -39.167 1.00 62.53 96 ALA A O 1
ATOM 754 N N . PRO A 1 97 ? -4.118 1.431 -38.710 1.00 57.69 97 PRO A N 1
ATOM 755 C CA . PRO A 1 97 ? -4.863 1.240 -39.939 1.00 57.69 97 PRO A CA 1
ATOM 756 C C . PRO A 1 97 ? -5.945 2.313 -39.965 1.00 57.69 97 PRO A C 1
ATOM 758 O O . PRO A 1 97 ? -6.734 2.423 -39.021 1.00 57.69 97 PRO A O 1
ATOM 761 N N . ALA A 1 98 ? -5.919 3.152 -41.006 1.00 61.03 98 ALA A N 1
ATOM 762 C CA . ALA A 1 98 ? -6.986 4.108 -41.241 1.00 61.03 98 ALA A CA 1
ATOM 763 C C . ALA A 1 98 ? -8.297 3.327 -41.117 1.00 61.03 98 ALA A C 1
ATOM 765 O O . ALA A 1 98 ? -8.341 2.202 -41.631 1.00 61.03 98 ALA A O 1
ATOM 766 N N . PRO A 1 99 ? -9.316 3.847 -40.405 1.00 64.25 99 PRO A N 1
ATOM 767 C CA . PRO A 1 99 ? -10.588 3.156 -40.306 1.00 64.25 99 PRO A CA 1
ATOM 768 C C . PRO A 1 99 ? -10.998 2.830 -41.733 1.00 64.25 99 PRO A C 1
ATOM 770 O O . PRO A 1 99 ? -11.223 3.734 -42.540 1.00 64.25 99 PRO A O 1
ATOM 773 N N . ALA A 1 100 ? -10.966 1.538 -42.070 1.00 62.38 100 ALA A N 1
ATOM 774 C CA . ALA A 1 100 ? -11.423 1.086 -43.359 1.00 62.38 100 ALA A CA 1
ATOM 775 C C . ALA A 1 100 ? -12.855 1.596 -43.422 1.00 62.38 100 ALA A C 1
ATOM 777 O O . ALA A 1 100 ? -13.673 1.223 -42.579 1.00 62.38 100 ALA A O 1
ATOM 778 N N . TYR A 1 101 ? -13.119 2.526 -44.340 1.00 58.03 101 TYR A N 1
ATOM 779 C CA . TYR A 1 101 ? -14.474 2.870 -44.719 1.00 58.03 101 TYR A CA 1
ATOM 780 C C . TYR A 1 101 ? -15.104 1.547 -45.136 1.00 58.03 101 TYR A C 1
ATOM 782 O O . TYR A 1 101 ? -14.893 1.068 -46.249 1.00 58.03 101 TYR A O 1
ATOM 790 N N . ALA A 1 102 ? -15.787 0.896 -44.196 1.00 56.66 102 ALA A N 1
ATOM 791 C CA . ALA A 1 102 ? -16.589 -0.260 -44.497 1.00 56.66 102 ALA A CA 1
ATOM 792 C C . ALA A 1 102 ? -17.581 0.230 -45.556 1.00 56.66 102 ALA A C 1
ATOM 794 O O . ALA A 1 102 ? -18.244 1.248 -45.317 1.00 56.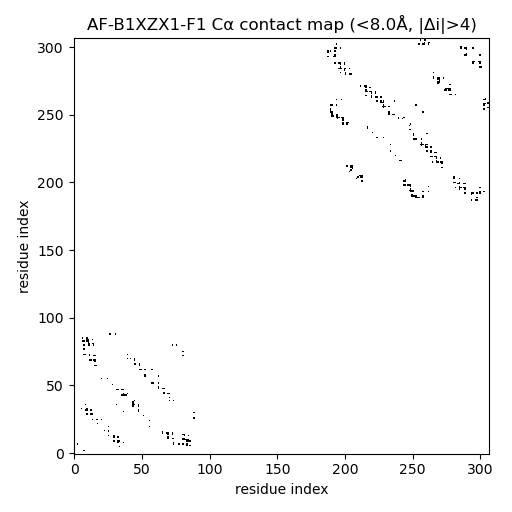66 102 ALA A O 1
ATOM 795 N N . PRO A 1 103 ? -17.659 -0.407 -46.739 1.00 61.03 103 PRO A N 1
ATOM 796 C CA . PRO A 1 103 ? -18.723 -0.085 -47.668 1.00 61.03 103 PRO A CA 1
ATOM 797 C C . PRO A 1 103 ? -20.026 -0.248 -46.894 1.00 61.03 103 PRO A C 1
ATOM 799 O O . PRO A 1 103 ? -20.258 -1.285 -46.268 1.00 61.03 103 PRO A O 1
ATOM 802 N N . ALA A 1 104 ? -20.816 0.823 -46.861 1.00 53.06 104 ALA A N 1
ATOM 803 C CA . ALA A 1 104 ? -22.097 0.853 -46.190 1.00 53.06 104 ALA A CA 1
ATOM 804 C C . ALA A 1 104 ? -22.970 -0.261 -46.777 1.00 53.06 104 ALA A C 1
ATOM 806 O O . ALA A 1 104 ? -23.585 -0.101 -47.829 1.00 53.06 104 ALA A O 1
ATOM 807 N N . PHE A 1 105 ? -23.014 -1.411 -46.106 1.00 53.75 105 PHE A N 1
ATOM 808 C CA . PHE A 1 105 ? -24.092 -2.361 -46.297 1.00 53.75 105 PHE A CA 1
ATOM 809 C C . PHE A 1 105 ? -25.343 -1.650 -45.809 1.00 53.75 105 PHE A C 1
ATOM 811 O O . PHE A 1 105 ? -25.537 -1.477 -44.608 1.00 53.75 105 PHE A O 1
ATOM 818 N N . ALA A 1 106 ? -26.144 -1.171 -46.759 1.00 50.06 106 ALA A N 1
ATOM 819 C CA . ALA A 1 106 ? -27.456 -0.623 -46.491 1.00 50.06 106 ALA A CA 1
ATOM 820 C C . ALA A 1 106 ? -28.271 -1.689 -45.740 1.00 50.06 106 ALA A C 1
ATOM 822 O O . ALA A 1 106 ? -28.549 -2.749 -46.310 1.00 50.06 106 ALA A O 1
ATOM 823 N N . PRO A 1 107 ? -28.656 -1.464 -44.473 1.00 50.94 107 PRO A N 1
ATOM 824 C CA . PRO A 1 107 ? -29.619 -2.337 -43.840 1.00 50.94 107 PRO A CA 1
ATOM 825 C C . PRO A 1 107 ? -30.964 -2.105 -44.531 1.00 50.94 107 PRO A C 1
ATOM 827 O O . PRO A 1 107 ? -31.547 -1.026 -44.438 1.00 50.94 107 PRO A O 1
ATOM 830 N N . ALA A 1 108 ? -31.472 -3.129 -45.217 1.00 53.28 108 ALA A N 1
ATOM 831 C CA . ALA A 1 108 ? -32.871 -3.213 -45.618 1.00 53.28 108 ALA A CA 1
ATOM 832 C C . ALA A 1 108 ? -33.739 -3.414 -44.362 1.00 53.28 108 ALA A C 1
ATOM 834 O O . ALA A 1 108 ? -34.284 -4.486 -44.121 1.00 53.28 108 ALA A O 1
ATOM 835 N N . TYR A 1 109 ? -33.825 -2.386 -43.521 1.00 52.84 109 TYR A N 1
ATOM 836 C CA . TYR A 1 109 ? -34.805 -2.296 -42.449 1.00 52.84 109 TYR A CA 1
ATOM 837 C C . TYR A 1 109 ? -35.901 -1.342 -42.908 1.00 52.84 109 TYR A C 1
ATOM 839 O O . TYR A 1 109 ? -35.715 -0.127 -42.965 1.00 52.84 109 TYR A O 1
ATOM 847 N N . ALA A 1 110 ? -37.055 -1.912 -43.250 1.00 53.06 110 ALA A N 1
ATOM 848 C CA . ALA A 1 110 ? -38.285 -1.152 -43.382 1.00 53.06 110 ALA A CA 1
ATOM 849 C C . ALA A 1 110 ? -38.555 -0.425 -42.048 1.00 53.06 110 ALA A C 1
ATOM 851 O O . ALA A 1 110 ? -38.551 -1.074 -40.994 1.00 53.06 110 ALA A O 1
ATOM 852 N N . PRO A 1 111 ? -38.769 0.901 -42.050 1.00 46.97 111 PRO A N 1
ATOM 853 C CA . PRO A 1 111 ? -39.019 1.642 -40.827 1.00 46.97 111 PRO A CA 1
ATOM 854 C C . PRO A 1 111 ? -40.386 1.243 -40.275 1.00 46.97 111 PRO A C 1
ATOM 856 O O . PRO A 1 111 ? -41.435 1.568 -40.832 1.00 46.97 111 PRO A O 1
ATOM 859 N N . ARG A 1 112 ? -40.382 0.531 -39.149 1.00 54.41 112 ARG A N 1
ATOM 860 C CA . ARG A 1 112 ? -41.573 0.382 -38.318 1.00 54.41 112 ARG A CA 1
ATOM 861 C C . ARG A 1 112 ? -41.814 1.741 -37.661 1.00 54.41 112 ARG A C 1
ATOM 863 O O . ARG A 1 112 ? -40.963 2.213 -36.911 1.00 54.41 112 ARG A O 1
ATOM 870 N N . ALA A 1 113 ? -42.936 2.380 -37.988 1.00 51.09 113 ALA A N 1
ATOM 871 C CA . ALA A 1 113 ? -43.338 3.659 -37.415 1.00 51.09 113 ALA A CA 1
ATOM 872 C C . ALA A 1 113 ? -43.376 3.551 -35.883 1.00 51.09 113 ALA A C 1
ATOM 874 O O . ALA A 1 113 ? -44.217 2.842 -35.326 1.00 51.09 113 ALA A O 1
ATOM 875 N N . MET A 1 114 ? -42.438 4.216 -35.206 1.00 59.34 114 MET A N 1
ATOM 876 C CA . MET A 1 114 ? -42.516 4.393 -33.761 1.00 59.34 114 MET A CA 1
ATOM 877 C C . MET A 1 114 ? -43.537 5.492 -33.444 1.00 59.34 114 MET A C 1
ATOM 879 O O . MET A 1 114 ? -43.554 6.517 -34.131 1.00 59.34 114 MET A O 1
ATOM 883 N N . PRO A 1 115 ? -44.381 5.308 -32.415 1.00 67.00 115 PRO A N 1
ATOM 884 C CA . PRO A 1 115 ? -45.240 6.371 -31.919 1.00 67.00 115 PRO A CA 1
ATOM 885 C C . PRO A 1 115 ? -44.386 7.531 -31.396 1.00 67.00 115 PRO A C 1
ATOM 887 O O . PRO A 1 115 ? -43.364 7.326 -30.738 1.00 67.00 115 PRO A O 1
ATOM 890 N N . ALA A 1 116 ? -44.811 8.749 -31.726 1.00 64.19 116 ALA A N 1
ATOM 891 C CA . ALA A 1 116 ? -44.149 9.982 -31.331 1.00 64.19 116 ALA A CA 1
ATOM 892 C C . ALA A 1 116 ? -43.988 10.059 -29.798 1.00 64.19 116 ALA A C 1
ATOM 894 O O . ALA A 1 116 ? -44.949 9.776 -29.075 1.00 64.19 116 ALA A O 1
ATOM 895 N N . PRO A 1 117 ? -42.808 10.453 -29.285 1.00 68.56 117 PRO A N 1
ATOM 896 C CA . PRO A 1 117 ? -42.647 10.723 -27.865 1.00 68.56 117 PRO A CA 1
ATOM 897 C C . PRO A 1 117 ? -43.541 11.910 -27.461 1.00 68.56 117 PRO A C 1
ATOM 899 O O . PRO A 1 117 ? -43.633 12.887 -28.211 1.00 68.56 117 PRO A O 1
ATOM 902 N N . PRO A 1 118 ? -44.216 11.848 -26.298 1.00 73.50 118 PRO A N 1
ATOM 903 C CA . PRO A 1 118 ? -44.995 12.971 -25.797 1.00 73.50 118 PRO A CA 1
ATOM 904 C C . PRO A 1 118 ? -44.087 14.190 -25.566 1.00 73.50 118 PRO A C 1
ATOM 906 O O . PRO A 1 118 ? -42.901 14.025 -25.261 1.00 73.50 118 PRO A O 1
ATOM 909 N N . PRO A 1 119 ? -44.620 15.417 -25.706 1.00 66.75 119 PRO A N 1
ATOM 910 C CA . PRO A 1 119 ? -43.842 16.635 -25.538 1.00 66.75 119 PRO A CA 1
ATOM 911 C C . PRO A 1 119 ? -43.197 16.668 -24.151 1.00 66.75 119 PRO A C 1
ATOM 913 O O . PRO A 1 119 ? -43.866 16.475 -23.133 1.00 66.75 119 PRO A O 1
ATOM 916 N N . ALA A 1 120 ? -41.884 16.907 -24.138 1.00 58.97 120 ALA A N 1
ATOM 917 C CA . ALA A 1 120 ? -41.091 17.069 -22.933 1.00 58.97 120 ALA A CA 1
ATOM 918 C C . ALA A 1 120 ? -41.678 18.210 -22.095 1.00 58.97 120 ALA A C 1
ATOM 920 O O . ALA A 1 120 ? -41.581 19.386 -22.450 1.00 58.97 120 ALA A O 1
ATOM 921 N N . GLN A 1 121 ? -42.321 17.842 -20.990 1.00 67.69 121 GLN A N 1
ATOM 922 C CA . GLN A 1 121 ? -42.781 18.791 -19.992 1.00 67.69 121 GLN A CA 1
ATOM 923 C C . GLN A 1 121 ? -41.534 19.368 -19.329 1.00 67.69 121 GLN A C 1
ATOM 925 O O . GLN A 1 121 ? -40.796 18.664 -18.641 1.00 67.69 121 GLN A O 1
ATOM 930 N N . TRP A 1 122 ? -41.270 20.640 -19.612 1.00 61.56 122 TRP A N 1
ATOM 931 C CA . TRP A 1 122 ? -40.193 21.410 -19.011 1.00 61.56 122 TRP A CA 1
ATOM 932 C C . TRP A 1 122 ? -40.395 21.411 -17.488 1.00 61.56 122 TRP A C 1
ATOM 934 O O . TRP A 1 122 ? -41.287 22.088 -16.978 1.00 61.56 122 TRP A O 1
ATOM 944 N N . GLN A 1 123 ? -39.616 20.608 -16.757 1.00 62.47 123 GLN A N 1
ATOM 945 C CA . GLN A 1 123 ? -39.582 20.675 -15.300 1.00 62.47 123 GLN A CA 1
ATOM 946 C C . GLN A 1 123 ? -38.677 21.846 -14.900 1.00 62.47 123 GLN A C 1
ATOM 948 O O . GLN A 1 123 ? -37.502 21.852 -15.276 1.00 62.47 123 GLN A O 1
ATOM 953 N N . PRO A 1 124 ? -39.190 22.850 -14.167 1.00 71.31 124 PRO A N 1
ATOM 954 C CA . PRO A 1 124 ? -38.340 23.890 -13.617 1.00 71.31 124 PRO A CA 1
ATOM 955 C C . PRO A 1 124 ? -37.336 23.273 -12.628 1.00 71.31 124 PRO A C 1
ATOM 957 O O . PRO A 1 124 ? -37.657 22.284 -11.960 1.00 71.31 124 PRO A O 1
ATOM 960 N N . PRO A 1 125 ? -36.122 23.838 -12.524 1.00 68.75 125 PRO A N 1
ATOM 961 C CA . PRO A 1 125 ? -35.117 23.361 -11.585 1.00 68.75 125 PRO A CA 1
ATOM 962 C C . PRO A 1 125 ? -35.675 23.392 -10.152 1.00 68.75 125 PRO A C 1
ATOM 964 O O . PRO A 1 125 ? -36.375 24.346 -9.795 1.00 68.75 125 PRO A O 1
ATOM 967 N N . PRO A 1 126 ? -35.383 22.378 -9.315 1.00 66.06 126 PRO A N 1
ATOM 968 C CA . PRO A 1 126 ? -35.799 22.396 -7.922 1.00 66.06 126 PRO A CA 1
ATOM 969 C C . PRO A 1 126 ? -35.181 23.618 -7.238 1.00 66.06 126 PRO A C 1
ATOM 971 O O . PRO A 1 126 ? -33.959 23.782 -7.220 1.00 66.06 126 PRO A O 1
ATOM 974 N N . MET A 1 127 ? -36.033 24.493 -6.696 1.00 64.44 127 MET A N 1
ATOM 975 C CA . MET A 1 127 ? -35.597 25.569 -5.811 1.00 64.44 127 MET A CA 1
ATOM 976 C C . MET A 1 127 ? -34.779 24.953 -4.676 1.00 64.44 127 MET A C 1
ATOM 978 O O . MET A 1 127 ? -35.255 24.061 -3.972 1.00 64.44 127 MET A O 1
ATOM 982 N N . ALA A 1 128 ? -33.539 25.415 -4.527 1.00 57.47 128 ALA A N 1
ATOM 983 C CA . ALA A 1 128 ? -32.668 25.025 -3.434 1.00 57.47 128 ALA A CA 1
ATOM 984 C C . ALA A 1 128 ? -33.387 25.275 -2.102 1.00 57.47 128 ALA A C 1
ATOM 986 O O . ALA A 1 128 ? -33.788 26.401 -1.802 1.00 57.47 128 ALA A O 1
ATOM 987 N N . ALA A 1 129 ? -33.567 24.212 -1.320 1.00 61.47 129 ALA A N 1
ATOM 988 C CA . ALA A 1 129 ? -34.069 24.325 0.038 1.00 61.47 129 ALA A CA 1
ATOM 989 C C . ALA A 1 129 ? -33.118 25.228 0.849 1.00 61.47 129 ALA A C 1
ATOM 991 O O . ALA A 1 129 ? -31.896 25.081 0.728 1.00 61.47 129 ALA A O 1
ATOM 992 N N . PRO A 1 130 ? -33.640 26.163 1.663 1.00 61.16 130 PRO A N 1
ATOM 993 C CA . PRO A 1 130 ? -32.805 26.979 2.528 1.00 61.16 130 PRO A CA 1
ATOM 994 C C . PRO A 1 130 ? -32.028 26.072 3.486 1.00 61.16 130 PRO A C 1
ATOM 996 O O . PRO A 1 130 ? -32.588 25.157 4.092 1.00 61.16 130 PRO A O 1
ATOM 999 N N . ALA A 1 131 ? -30.724 26.323 3.596 1.00 52.88 131 ALA A N 1
ATOM 1000 C CA . ALA A 1 131 ? -29.859 25.628 4.534 1.00 52.88 131 ALA A CA 1
ATOM 1001 C C . ALA A 1 131 ? -30.441 25.732 5.958 1.00 52.88 131 ALA A C 1
ATOM 1003 O O . ALA A 1 131 ? -30.863 26.824 6.355 1.00 52.88 131 ALA A O 1
ATOM 1004 N N . PRO A 1 132 ? -30.472 24.637 6.741 1.00 62.56 132 PRO A N 1
ATOM 1005 C CA . PRO A 1 132 ? -30.881 24.707 8.132 1.00 62.56 132 PRO A CA 1
ATOM 1006 C C . PRO A 1 132 ? -29.952 25.668 8.877 1.00 62.56 132 PRO A C 1
ATOM 1008 O O . PRO A 1 132 ? -28.734 25.487 8.926 1.00 62.56 132 PRO A O 1
ATOM 1011 N N . TYR A 1 133 ? -30.555 26.716 9.427 1.00 59.69 133 TYR A N 1
ATOM 1012 C CA . TYR A 1 133 ? -29.913 27.680 10.303 1.00 59.69 133 TYR A CA 1
ATOM 1013 C C . TYR A 1 133 ? -29.504 26.941 11.582 1.00 59.69 133 TYR A C 1
ATOM 1015 O O . TYR A 1 133 ? -30.344 26.644 12.430 1.00 59.69 133 TYR A O 1
ATOM 1023 N N . TYR A 1 134 ? -28.226 26.586 11.706 1.00 54.03 134 TYR A N 1
ATOM 1024 C CA . TYR A 1 134 ? -27.688 26.092 12.968 1.00 54.03 134 TYR A CA 1
ATOM 1025 C C . TYR A 1 134 ? -27.620 27.273 13.945 1.00 54.03 134 TYR A C 1
ATOM 1027 O O . TYR A 1 134 ? -26.925 28.250 13.651 1.00 54.03 134 TYR A O 1
ATOM 1035 N N . PRO A 1 135 ? -28.320 27.237 15.095 1.00 58.28 135 PRO A N 1
ATOM 1036 C CA . PRO A 1 135 ? -28.097 28.229 16.131 1.00 58.28 135 PRO A CA 1
ATOM 1037 C C . PRO A 1 135 ? -26.646 28.116 16.600 1.00 58.28 135 PRO A C 1
ATOM 1039 O O . PRO A 1 135 ? -26.157 27.028 16.909 1.00 58.28 135 PRO A O 1
ATOM 1042 N N . ALA A 1 136 ? -25.957 29.257 16.609 1.00 48.31 136 ALA A N 1
ATOM 1043 C CA . ALA A 1 136 ? -24.614 29.394 17.140 1.00 48.31 136 ALA A CA 1
ATOM 1044 C C . ALA A 1 136 ? -24.549 28.749 18.529 1.00 48.31 136 ALA A C 1
ATOM 1046 O O . ALA A 1 136 ? -25.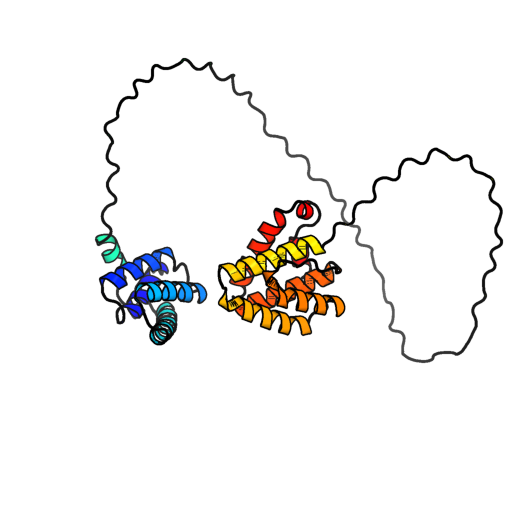322 29.102 19.423 1.00 48.31 136 ALA A O 1
ATOM 1047 N N . ALA A 1 137 ? -23.635 27.792 18.692 1.00 50.38 137 ALA A N 1
ATOM 1048 C CA . ALA A 1 137 ? -23.312 27.232 19.989 1.00 50.38 137 ALA A CA 1
ATOM 1049 C C . ALA A 1 137 ? -22.944 28.389 20.925 1.00 50.38 137 ALA A C 1
ATOM 1051 O O . ALA A 1 137 ? -21.975 29.113 20.690 1.00 50.38 137 ALA A O 1
ATOM 1052 N N . GLN A 1 138 ? -23.760 28.585 21.960 1.00 52.38 138 GLN A N 1
ATOM 1053 C CA . GLN A 1 138 ? -23.439 29.478 23.059 1.00 52.38 138 GLN A CA 1
ATOM 1054 C C . GLN A 1 138 ? -22.140 28.980 23.686 1.00 52.38 138 GLN A C 1
ATOM 1056 O O . GLN A 1 138 ? -22.083 27.887 24.243 1.00 52.38 138 GLN A O 1
ATOM 1061 N N . VAL A 1 139 ? -21.089 29.782 23.553 1.00 58.38 139 VAL A N 1
ATOM 1062 C CA . VAL A 1 139 ? -19.846 29.620 24.300 1.00 58.38 139 VAL A CA 1
ATOM 1063 C C . VAL A 1 139 ? -20.172 29.952 25.761 1.00 58.38 139 VAL A C 1
ATOM 1065 O O . VAL A 1 139 ? -20.541 31.099 26.031 1.00 58.38 139 VAL A O 1
ATOM 1068 N N . PRO A 1 140 ? -20.095 29.002 26.711 1.00 59.38 140 PRO A N 1
ATOM 1069 C CA . PRO A 1 140 ? -20.271 29.335 28.115 1.00 59.38 140 PRO A CA 1
ATOM 1070 C C . PRO A 1 140 ? -19.100 30.226 28.574 1.00 59.38 140 PRO A C 1
ATOM 1072 O O . PRO A 1 140 ? -17.937 29.885 28.332 1.00 59.38 140 PRO A O 1
ATOM 1075 N N . PRO A 1 141 ? -19.369 31.374 29.220 1.00 59.00 141 PRO A N 1
ATOM 1076 C CA . PRO A 1 141 ? -18.325 32.221 29.769 1.00 59.00 141 PRO A CA 1
ATOM 1077 C C . PRO A 1 141 ? -17.750 31.620 31.061 1.00 59.00 141 PRO A C 1
ATOM 1079 O O . PRO A 1 141 ? -18.481 31.342 32.002 1.00 59.00 141 PRO A O 1
ATOM 1082 N N . GLY A 1 142 ? -16.422 31.482 31.092 1.00 43.34 142 GLY A N 1
ATOM 1083 C CA . GLY A 1 142 ? -15.572 31.696 32.269 1.00 43.34 142 GLY A CA 1
ATOM 1084 C C . GLY A 1 142 ? -15.795 30.828 33.513 1.00 43.34 142 GLY A C 1
ATOM 1085 O O . GLY A 1 142 ? -16.602 31.162 34.371 1.00 43.34 142 GLY A O 1
ATOM 1086 N N . TYR A 1 143 ? -14.912 29.847 33.716 1.00 47.50 143 TYR A N 1
ATOM 1087 C CA . TYR A 1 143 ? -14.506 29.442 35.066 1.00 47.50 143 TYR A CA 1
ATOM 1088 C C . TYR A 1 143 ? -13.119 30.026 35.371 1.00 47.50 143 TYR A C 1
ATOM 1090 O O . TYR A 1 143 ? -12.130 29.568 34.793 1.00 47.50 143 TYR A O 1
ATOM 1098 N N . PRO A 1 144 ? -13.006 31.034 36.252 1.00 58.75 144 PRO A N 1
ATOM 1099 C CA . PRO A 1 144 ? -11.725 31.422 36.813 1.00 58.75 144 PRO A CA 1
ATOM 1100 C C . PRO A 1 144 ? -11.314 30.441 37.923 1.00 58.75 144 PRO A C 1
ATOM 1102 O O . PRO A 1 144 ? -12.069 30.191 38.855 1.00 58.75 144 PRO A O 1
ATOM 1105 N N . GLY A 1 145 ? -10.089 29.923 37.812 1.00 55.00 145 GLY A N 1
ATOM 1106 C CA . GLY A 1 145 ? -9.227 29.547 38.937 1.00 55.00 145 GLY A CA 1
ATOM 1107 C C . GLY A 1 145 ? -9.732 28.478 39.909 1.00 55.00 145 GLY A C 1
ATOM 1108 O O . GLY A 1 145 ? -10.281 28.799 40.956 1.00 55.00 145 GLY A O 1
ATOM 1109 N N . ALA A 1 146 ? -9.375 27.216 39.658 1.00 45.12 146 ALA A N 1
ATOM 1110 C CA . ALA A 1 146 ? -9.218 26.235 40.729 1.00 45.12 146 ALA A CA 1
ATOM 1111 C C . ALA A 1 146 ? -7.723 26.099 41.040 1.00 45.12 146 ALA A C 1
ATOM 1113 O O . ALA A 1 146 ? -6.947 25.544 40.261 1.00 45.12 146 ALA A O 1
ATOM 1114 N N . ALA A 1 147 ? -7.329 26.687 42.167 1.00 49.81 147 ALA A N 1
ATOM 1115 C CA . ALA A 1 147 ? -6.004 26.563 42.741 1.00 49.81 147 ALA A CA 1
ATOM 1116 C C . ALA A 1 147 ? -5.672 25.094 43.045 1.00 49.81 147 ALA A C 1
ATOM 1118 O O . ALA A 1 147 ? -6.496 24.334 43.552 1.00 49.81 147 ALA A O 1
ATOM 1119 N N . MET A 1 148 ? -4.429 24.735 42.743 1.00 57.31 148 MET A N 1
ATOM 1120 C CA . MET A 1 148 ? -3.759 23.503 43.147 1.00 57.31 148 MET A CA 1
ATOM 1121 C C . MET A 1 148 ? -3.851 23.330 44.679 1.00 57.31 148 MET A C 1
ATOM 1123 O O . MET A 1 148 ? -3.398 24.228 45.395 1.00 57.31 148 MET A O 1
ATOM 1127 N N . PRO A 1 149 ? -4.385 22.219 45.219 1.00 66.44 149 PRO A N 1
ATOM 1128 C CA . PRO A 1 149 ? -4.209 21.911 46.631 1.00 66.44 149 PRO A CA 1
ATOM 1129 C C . PRO A 1 149 ? -2.798 21.336 46.878 1.00 66.44 149 PRO A C 1
ATOM 1131 O O . PRO A 1 149 ? -2.317 20.530 46.076 1.00 66.44 149 PRO A O 1
ATOM 1134 N N . PRO A 1 150 ? -2.115 21.731 47.968 1.00 66.56 150 PRO A N 1
ATOM 1135 C CA . PRO A 1 150 ? -0.838 21.143 48.355 1.00 66.56 150 PRO A CA 1
ATOM 1136 C C . PRO A 1 150 ? -1.010 19.704 48.883 1.00 66.56 150 PRO A C 1
ATOM 1138 O O . PRO A 1 150 ? -2.091 19.335 49.351 1.00 66.56 150 PRO A O 1
ATOM 1141 N N . PRO A 1 151 ? 0.053 18.881 48.847 1.00 60.06 151 PRO A N 1
ATOM 1142 C CA . PRO A 1 151 ? 0.025 17.524 49.373 1.00 60.06 151 PRO A CA 1
ATOM 1143 C C . PRO A 1 151 ? 0.187 17.532 50.898 1.00 60.06 151 PRO A C 1
ATOM 1145 O O . PRO A 1 151 ? 1.175 18.049 51.416 1.00 60.06 151 PRO A O 1
ATOM 1148 N N . GLY A 1 152 ? -0.739 16.906 51.626 1.00 56.47 152 GLY A N 1
ATOM 1149 C CA . GLY A 1 152 ? -0.501 16.565 53.029 1.00 56.47 152 GLY A CA 1
ATOM 1150 C C . GLY A 1 152 ? -1.753 16.330 53.867 1.00 56.47 152 GLY A C 1
ATOM 1151 O O . GLY A 1 152 ? -2.619 17.190 53.943 1.00 56.47 152 GLY A O 1
ATOM 1152 N N . TYR A 1 153 ? -1.733 15.198 54.576 1.00 50.41 153 TYR A N 1
ATOM 1153 C CA . TYR A 1 153 ? -2.600 14.757 55.678 1.00 50.41 153 TYR A CA 1
ATOM 1154 C C . TYR A 1 153 ? -3.916 14.043 55.329 1.00 50.41 153 TYR A C 1
ATOM 1156 O O . TYR A 1 153 ? -4.942 14.643 55.031 1.00 50.41 153 TYR A O 1
ATOM 1164 N N . ALA A 1 154 ? -3.880 12.717 55.495 1.00 52.09 154 ALA A N 1
ATOM 1165 C CA . ALA A 1 154 ? -5.049 11.875 55.713 1.00 52.09 154 ALA A CA 1
ATOM 1166 C C . ALA A 1 154 ? -5.439 11.898 57.208 1.00 52.09 154 ALA A C 1
ATOM 1168 O O . ALA A 1 154 ? -4.589 11.583 58.046 1.00 52.09 154 ALA A O 1
ATOM 1169 N N . PRO A 1 155 ? -6.692 12.230 57.569 1.00 60.03 155 PRO A N 1
ATOM 1170 C CA . PRO A 1 155 ? -7.225 11.966 58.901 1.00 60.03 155 PRO A CA 1
ATOM 1171 C C . PRO A 1 155 ? -7.862 10.560 58.989 1.00 60.03 155 PRO A C 1
ATOM 1173 O O . PRO A 1 155 ? -8.421 10.072 58.002 1.00 60.03 155 PRO A O 1
ATOM 1176 N N . PRO A 1 156 ? -7.807 9.894 60.158 1.00 63.00 156 PRO A N 1
ATOM 1177 C CA . PRO A 1 156 ? -8.397 8.578 60.354 1.00 63.00 156 PRO A CA 1
ATOM 1178 C C . PRO A 1 156 ? -9.879 8.659 60.756 1.00 63.00 156 PRO A C 1
ATOM 1180 O O . PRO A 1 156 ? -10.262 9.459 61.603 1.00 63.00 156 PRO A O 1
ATOM 1183 N N . GLY A 1 157 ? -10.673 7.752 60.181 1.00 59.41 157 GLY A N 1
ATOM 1184 C CA . GLY A 1 157 ? -11.798 7.073 60.832 1.00 59.41 157 GLY A CA 1
ATOM 1185 C C . GLY A 1 157 ? -13.001 7.905 61.282 1.00 59.41 157 GLY A C 1
ATOM 1186 O O . GLY A 1 157 ? -13.062 8.317 62.433 1.00 59.41 157 GLY A O 1
ATOM 1187 N N . TYR A 1 158 ? -14.039 7.958 60.440 1.00 52.97 158 TYR A N 1
ATOM 1188 C CA . TYR A 1 158 ? -15.429 8.044 60.904 1.00 52.97 158 TYR A CA 1
ATOM 1189 C C . TYR A 1 158 ? -16.329 7.112 60.072 1.00 52.97 158 TYR A C 1
ATOM 1191 O O . TYR A 1 158 ? -16.252 7.145 58.842 1.00 52.97 158 TYR A O 1
ATOM 1199 N N . PRO A 1 159 ? -17.172 6.272 60.703 1.00 61.03 159 PRO A N 1
ATOM 1200 C CA . PRO A 1 159 ? -18.182 5.489 60.000 1.00 61.03 159 PRO A CA 1
ATOM 1201 C C . PRO A 1 159 ? -19.349 6.384 59.556 1.00 61.03 159 PRO A C 1
ATOM 1203 O O . PRO A 1 159 ? -19.850 7.206 60.324 1.00 61.03 159 PRO A O 1
ATOM 1206 N N . ALA A 1 160 ? -19.780 6.217 58.305 1.00 55.00 160 ALA A N 1
ATOM 1207 C CA . ALA A 1 160 ? -20.928 6.918 57.741 1.00 55.00 160 ALA A CA 1
ATOM 1208 C C . ALA A 1 160 ? -22.254 6.415 58.359 1.00 55.00 160 ALA A C 1
ATOM 1210 O O . ALA A 1 160 ? -22.404 5.208 58.568 1.00 55.00 160 ALA A O 1
ATOM 1211 N N . PRO A 1 161 ? -23.234 7.298 58.623 1.00 57.31 161 PRO A N 1
ATOM 1212 C CA . PRO A 1 161 ? -24.564 6.897 59.061 1.00 57.31 161 PRO A CA 1
ATOM 1213 C C . PRO A 1 161 ? -25.368 6.296 57.900 1.00 57.31 161 PRO A C 1
ATOM 1215 O O . PRO A 1 161 ? -25.483 6.886 56.827 1.00 57.31 161 PRO A O 1
ATOM 1218 N N . VAL A 1 162 ? -25.946 5.121 58.143 1.00 62.25 162 VAL A N 1
ATOM 1219 C CA . VAL A 1 162 ? -26.963 4.480 57.299 1.00 62.25 162 VAL A CA 1
ATOM 1220 C C . VAL A 1 162 ? -28.265 5.285 57.368 1.00 62.25 162 VAL A C 1
ATOM 1222 O O . VAL A 1 162 ? -28.820 5.437 58.458 1.00 62.25 162 VAL A O 1
ATOM 1225 N N . PRO A 1 163 ? -28.793 5.783 56.242 1.00 57.47 163 PRO A N 1
ATOM 1226 C CA . PRO A 1 163 ? -30.110 6.390 56.222 1.00 57.47 163 PRO A CA 1
ATOM 1227 C C . PRO A 1 163 ? -31.186 5.300 56.106 1.00 57.47 163 PRO A C 1
ATOM 1229 O O . PRO A 1 163 ? -31.307 4.618 55.091 1.00 57.47 163 PRO A O 1
ATOM 1232 N N . MET A 1 164 ? -31.974 5.134 57.170 1.00 47.50 164 MET A N 1
ATOM 1233 C CA . MET A 1 164 ? -33.254 4.427 57.115 1.00 47.50 164 MET A CA 1
ATOM 1234 C C . MET A 1 164 ? -34.302 5.362 56.511 1.00 47.50 164 MET A C 1
ATOM 1236 O O . MET A 1 164 ? -34.762 6.293 57.170 1.00 47.50 164 MET A O 1
ATOM 1240 N N . TYR A 1 165 ? -34.686 5.111 55.264 1.00 50.75 165 TYR A N 1
ATOM 1241 C CA . TYR A 1 165 ? -35.880 5.707 54.674 1.00 50.75 165 TYR A CA 1
ATOM 1242 C C . TYR A 1 165 ? -37.040 4.734 54.875 1.00 50.75 165 TYR A C 1
ATOM 1244 O O . TYR A 1 165 ? -36.960 3.573 54.477 1.00 50.75 165 TYR A O 1
ATOM 1252 N N . ALA A 1 166 ? -38.100 5.211 55.520 1.00 49.59 166 ALA A N 1
ATOM 1253 C CA . ALA A 1 166 ? -39.353 4.492 55.668 1.00 49.59 166 ALA A CA 1
ATOM 1254 C C . ALA A 1 166 ? -40.074 4.404 54.313 1.00 49.59 166 ALA A C 1
ATOM 1256 O O . ALA A 1 166 ? -40.303 5.424 53.659 1.00 49.59 166 ALA A O 1
ATOM 1257 N N . GLU A 1 167 ? -40.445 3.190 53.909 1.00 46.12 167 GLU A N 1
ATOM 1258 C CA . GLU A 1 167 ? -41.347 2.945 52.784 1.00 46.12 167 GLU A CA 1
ATOM 1259 C C . GLU A 1 167 ? -42.744 3.490 53.104 1.00 46.12 167 GLU A C 1
ATOM 1261 O O . GLU A 1 167 ? -43.408 3.063 54.050 1.00 46.12 167 GLU A O 1
ATOM 1266 N N . VAL A 1 168 ? -43.195 4.447 52.293 1.00 60.78 168 VAL A N 1
ATOM 1267 C CA . VAL A 1 168 ? -44.576 4.936 52.277 1.00 60.78 168 VAL A CA 1
ATOM 1268 C C . VAL A 1 168 ? -45.360 4.076 51.276 1.00 60.78 168 VAL A C 1
ATOM 1270 O O . VAL A 1 168 ? -44.982 4.046 50.103 1.00 60.78 168 VAL A O 1
ATOM 1273 N N . PRO A 1 169 ? -46.442 3.383 51.677 1.00 60.84 169 PRO A N 1
ATOM 1274 C CA . PRO A 1 169 ? -47.247 2.596 50.749 1.00 60.84 169 PRO A CA 1
ATOM 1275 C C . PRO A 1 169 ? -48.026 3.526 49.809 1.00 60.84 169 PRO A C 1
ATOM 1277 O O . PRO A 1 169 ? -48.952 4.228 50.218 1.00 60.84 169 PRO A O 1
ATOM 1280 N N . ALA A 1 170 ? -47.626 3.542 48.538 1.00 54.50 170 ALA A N 1
ATOM 1281 C CA . ALA A 1 170 ? -48.306 4.268 47.474 1.00 54.50 170 ALA A CA 1
ATOM 1282 C C . ALA A 1 170 ? -49.601 3.547 47.058 1.00 54.50 170 ALA A C 1
ATOM 1284 O O . ALA A 1 170 ? -49.628 2.332 46.861 1.00 54.50 170 ALA A O 1
ATOM 1285 N N . ALA A 1 171 ? -50.677 4.322 46.921 1.00 58.28 171 ALA A N 1
ATOM 1286 C CA . ALA A 1 171 ? -51.987 3.868 46.467 1.00 58.28 171 ALA A CA 1
ATOM 1287 C C . ALA A 1 171 ? -51.944 3.300 45.028 1.00 58.28 171 ALA A C 1
ATOM 1289 O O . ALA A 1 171 ? -51.137 3.757 44.214 1.00 58.28 171 ALA A O 1
ATOM 1290 N N . PRO A 1 172 ? -52.827 2.342 44.679 1.00 56.69 172 PRO A N 1
ATOM 1291 C CA . PRO A 1 172 ? -52.847 1.725 43.357 1.00 56.69 172 PRO A CA 1
ATOM 1292 C C . PRO A 1 172 ? -53.312 2.731 42.296 1.00 56.69 172 PRO A C 1
ATOM 1294 O O . PRO A 1 172 ? -54.494 3.061 42.194 1.00 56.69 172 PRO A O 1
ATOM 1297 N N . ALA A 1 173 ? -52.366 3.219 41.495 1.00 53.72 173 ALA A N 1
ATOM 1298 C CA . ALA A 1 173 ? -52.652 3.982 40.291 1.00 53.72 173 ALA A CA 1
ATOM 1299 C C . ALA A 1 173 ? -53.185 3.037 39.205 1.00 53.72 173 ALA A C 1
ATOM 1301 O O . ALA A 1 173 ? -52.558 2.034 38.862 1.00 53.72 173 ALA A O 1
ATOM 1302 N N . VAL A 1 174 ? -54.359 3.366 38.671 1.00 56.72 174 VAL A N 1
ATOM 1303 C CA . VAL A 1 174 ? -54.991 2.666 37.550 1.00 56.72 174 VAL A CA 1
ATOM 1304 C C . VAL A 1 174 ? -54.056 2.749 36.340 1.00 56.72 174 VAL A C 1
ATOM 1306 O O . VAL A 1 174 ? -53.747 3.838 35.858 1.00 56.72 174 VAL A O 1
ATOM 1309 N N . ALA A 1 175 ? -53.565 1.592 35.893 1.00 50.00 175 ALA A N 1
ATOM 1310 C CA . ALA A 1 175 ? -52.582 1.474 34.826 1.00 50.00 175 ALA A CA 1
ATOM 1311 C C . ALA A 1 175 ? -53.160 1.971 33.493 1.00 50.00 175 ALA A C 1
ATOM 1313 O O . ALA A 1 175 ? -54.039 1.341 32.903 1.00 50.00 175 ALA A O 1
ATOM 1314 N N . ALA A 1 176 ? -52.643 3.100 33.008 1.00 59.19 176 ALA A N 1
ATOM 1315 C CA . ALA A 1 176 ? -52.806 3.48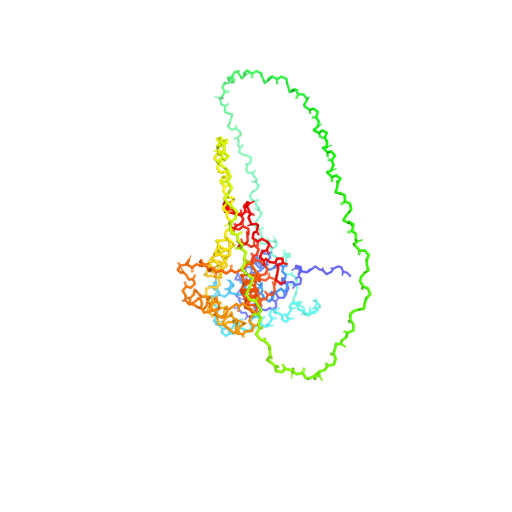7 31.616 1.00 59.19 176 ALA A CA 1
ATOM 1316 C C . ALA A 1 176 ? -52.133 2.426 30.719 1.00 59.19 176 ALA A C 1
ATOM 1318 O O . ALA A 1 176 ? -51.084 1.895 31.100 1.00 59.19 176 ALA A O 1
ATOM 1319 N N . PRO A 1 177 ? -52.704 2.096 29.546 1.00 60.38 177 PRO A N 1
ATOM 1320 C CA . PRO A 1 177 ? -52.115 1.129 28.628 1.00 60.38 177 PRO A CA 1
ATOM 1321 C C . PRO A 1 177 ? -50.708 1.589 28.239 1.00 60.38 177 PRO A C 1
ATOM 1323 O O . PRO A 1 177 ? -50.527 2.621 27.592 1.00 60.38 177 PRO A O 1
ATOM 1326 N N . VAL A 1 178 ? -49.710 0.825 28.683 1.00 61.56 178 VAL A N 1
ATOM 1327 C CA . VAL A 1 178 ? -48.299 1.037 28.366 1.00 61.56 178 VAL A CA 1
ATOM 1328 C C . VAL A 1 178 ? -48.153 0.881 26.857 1.00 61.56 178 VAL A C 1
ATOM 1330 O O . VAL A 1 178 ? -48.315 -0.215 26.320 1.00 61.56 178 VAL A O 1
ATOM 1333 N N . ALA A 1 179 ? -47.898 1.995 26.168 1.00 68.25 179 ALA A N 1
ATOM 1334 C CA . ALA A 1 179 ? -47.523 1.970 24.764 1.00 68.25 179 ALA A CA 1
ATOM 1335 C C . ALA A 1 179 ? -46.323 1.019 24.601 1.00 68.25 179 ALA A C 1
ATOM 1337 O O . ALA A 1 179 ? -45.406 1.077 25.429 1.00 68.25 179 ALA A O 1
ATOM 1338 N N . PRO A 1 180 ? -46.321 0.130 23.589 1.00 66.75 180 PRO A N 1
ATOM 1339 C CA . PRO A 1 180 ? -45.221 -0.800 23.384 1.00 66.75 180 PRO A CA 1
ATOM 1340 C C . PRO A 1 180 ? -43.908 -0.007 23.344 1.00 66.75 180 PRO A C 1
ATOM 1342 O O . PRO A 1 180 ? -43.847 1.007 22.640 1.00 66.75 180 PRO A O 1
ATOM 1345 N N . PRO A 1 181 ? -42.888 -0.404 24.128 1.00 65.50 181 PRO A N 1
ATOM 1346 C CA . PRO A 1 181 ? -41.626 0.314 24.163 1.00 65.50 181 PRO A CA 1
ATOM 1347 C C . PRO A 1 181 ? -41.096 0.398 22.735 1.00 65.50 181 PRO A C 1
ATOM 1349 O O . PRO A 1 181 ? -40.982 -0.621 22.049 1.00 65.50 181 PRO A O 1
ATOM 1352 N N . ALA A 1 182 ? -40.824 1.621 22.275 1.00 65.31 182 ALA A N 1
ATOM 1353 C CA . ALA A 1 182 ? -40.163 1.827 20.997 1.00 65.31 182 ALA A CA 1
ATOM 1354 C C . ALA A 1 182 ? -38.900 0.947 20.977 1.00 65.31 182 ALA A C 1
ATOM 1356 O O . ALA A 1 182 ? -38.186 0.923 21.987 1.00 65.31 182 ALA A O 1
ATOM 1357 N N . PRO A 1 183 ? -38.641 0.191 19.894 1.00 60.22 183 PRO A N 1
ATOM 1358 C CA . PRO A 1 183 ? -37.465 -0.661 19.819 1.00 60.22 183 PRO A CA 1
ATOM 1359 C C . PRO A 1 183 ? -36.241 0.195 20.130 1.00 60.22 183 PRO A C 1
ATOM 1361 O O . PRO A 1 183 ? -36.008 1.212 19.471 1.00 60.22 183 PRO A O 1
ATOM 1364 N N . ALA A 1 184 ? -35.509 -0.178 21.183 1.00 53.94 184 ALA A N 1
ATOM 1365 C CA . ALA A 1 184 ? -34.285 0.513 21.545 1.00 53.94 184 ALA A CA 1
ATOM 1366 C C . ALA A 1 184 ? -33.380 0.522 20.303 1.00 53.94 184 ALA A C 1
ATOM 1368 O O . ALA A 1 184 ? -33.237 -0.528 19.666 1.00 53.94 184 ALA A O 1
ATOM 1369 N N . PRO A 1 185 ? -32.816 1.678 19.912 1.00 55.38 185 PRO A N 1
ATOM 1370 C CA . PRO A 1 185 ? -31.900 1.731 18.786 1.00 55.38 185 PRO A CA 1
ATOM 1371 C C . PRO A 1 185 ? -30.791 0.716 19.052 1.00 55.38 185 PRO A C 1
ATOM 1373 O O . PRO A 1 185 ? -30.091 0.810 20.060 1.00 55.38 185 PRO A O 1
ATOM 1376 N N . ILE A 1 186 ? -30.690 -0.293 18.185 1.00 50.25 186 ILE A N 1
ATOM 1377 C CA . ILE A 1 186 ? -29.632 -1.298 18.246 1.00 50.25 186 ILE A CA 1
ATOM 1378 C C . ILE A 1 186 ? -28.334 -0.503 18.165 1.00 50.25 186 ILE A C 1
ATOM 1380 O O . ILE A 1 186 ? -28.083 0.170 17.165 1.00 50.25 186 ILE A O 1
ATOM 1384 N N . ALA A 1 187 ? -27.572 -0.490 19.257 1.00 58.28 187 ALA A N 1
ATOM 1385 C CA . ALA A 1 187 ? -26.310 0.220 19.324 1.00 58.28 187 ALA A CA 1
ATOM 1386 C C . ALA A 1 187 ? -25.391 -0.389 18.263 1.00 58.28 187 ALA A C 1
ATOM 1388 O O . ALA A 1 187 ? -24.908 -1.506 18.416 1.00 58.28 187 ALA A O 1
ATOM 1389 N N . ILE A 1 188 ? -25.244 0.325 17.148 1.00 60.09 188 ILE A N 1
ATOM 1390 C CA . ILE A 1 188 ? -24.417 -0.073 16.012 1.00 60.09 188 ILE A CA 1
ATOM 1391 C C . ILE A 1 188 ? -23.031 -0.395 16.533 1.00 60.09 188 ILE A C 1
ATOM 1393 O O . ILE A 1 188 ? -22.449 0.437 17.221 1.00 60.09 188 ILE A O 1
ATOM 1397 N N . GLU A 1 189 ? -22.513 -1.571 16.195 1.00 75.56 189 GLU A N 1
ATOM 1398 C CA . GLU A 1 189 ? -21.232 -2.048 16.696 1.00 75.56 189 GLU A CA 1
ATOM 1399 C C . GLU A 1 189 ? -20.088 -1.558 15.782 1.00 75.56 189 GLU A C 1
ATOM 1401 O O . GLU A 1 189 ? -19.907 -2.090 14.681 1.00 75.56 189 GLU A O 1
ATOM 1406 N N . PRO A 1 190 ? -19.244 -0.600 16.234 1.00 83.56 190 PRO A N 1
ATOM 1407 C CA . PRO A 1 190 ? -17.976 -0.270 15.574 1.00 83.56 190 PRO A CA 1
ATOM 1408 C C . PRO A 1 190 ? -17.095 -1.485 15.195 1.00 83.56 190 PRO A C 1
ATOM 1410 O O . PRO A 1 190 ? -16.408 -1.400 14.172 1.00 83.56 190 PRO A O 1
ATOM 1413 N N . PRO A 1 191 ? -17.114 -2.616 15.941 1.00 92.19 191 PRO A N 1
ATOM 1414 C CA . PRO A 1 191 ? -16.414 -3.850 15.578 1.00 92.19 191 PRO A CA 1
ATOM 1415 C C . PRO A 1 191 ? -16.642 -4.362 14.153 1.00 92.19 191 PRO A C 1
ATOM 1417 O O . PRO A 1 191 ? -15.692 -4.833 13.526 1.00 92.19 191 PRO A O 1
ATOM 1420 N N . VAL A 1 192 ? -17.865 -4.267 13.616 1.00 94.44 192 VAL A N 1
ATOM 1421 C CA . VAL A 1 192 ? -18.185 -4.820 12.285 1.00 94.44 192 VAL A CA 1
ATOM 1422 C C . VAL A 1 192 ? -17.479 -4.025 11.190 1.00 94.44 192 VAL A C 1
ATOM 1424 O O . VAL A 1 192 ? -16.816 -4.597 10.325 1.00 94.44 192 VAL A O 1
ATOM 1427 N N . ILE A 1 193 ? -17.559 -2.696 11.272 1.00 95.44 193 ILE A N 1
ATOM 1428 C CA . ILE A 1 193 ? -16.919 -1.792 10.313 1.00 95.44 193 ILE A CA 1
ATOM 1429 C C . ILE A 1 193 ? -15.397 -1.878 10.408 1.00 95.44 193 ILE A C 1
ATOM 1431 O O . ILE A 1 193 ? -14.725 -1.975 9.382 1.00 95.44 193 ILE A O 1
ATOM 1435 N N . PHE A 1 194 ? -14.846 -1.901 11.623 1.00 96.62 194 PHE A N 1
ATOM 1436 C CA . PHE A 1 194 ? -13.413 -2.115 11.824 1.00 96.62 194 PHE A CA 1
ATOM 1437 C C . PHE A 1 194 ? -12.954 -3.435 11.191 1.00 96.62 194 PHE A C 1
ATOM 1439 O O . PHE A 1 194 ? -11.974 -3.462 10.442 1.00 96.62 194 PHE A O 1
ATOM 1446 N N . GLY A 1 195 ? -13.692 -4.520 11.441 1.00 96.75 195 GLY A N 1
ATOM 1447 C CA . GLY A 1 195 ? -13.361 -5.832 10.907 1.00 96.75 195 GLY A CA 1
ATOM 1448 C C . GLY A 1 195 ? -13.416 -5.893 9.381 1.00 96.75 195 GLY A C 1
ATOM 1449 O O . GLY A 1 195 ? -12.578 -6.546 8.759 1.00 96.75 195 GLY A O 1
ATOM 1450 N N . ALA A 1 196 ? -14.358 -5.179 8.763 1.00 96.62 196 ALA A N 1
ATOM 1451 C CA . ALA A 1 196 ? -14.425 -5.035 7.314 1.00 96.62 196 ALA A CA 1
ATOM 1452 C C . ALA A 1 196 ? -13.195 -4.308 6.752 1.00 96.62 196 ALA A C 1
ATOM 1454 O O . ALA A 1 196 ? -12.565 -4.808 5.823 1.00 96.62 196 ALA A O 1
ATOM 1455 N N . VAL A 1 197 ? -12.798 -3.181 7.355 1.00 97.31 197 VAL A N 1
ATOM 1456 C CA . VAL A 1 197 ? -11.609 -2.430 6.922 1.00 97.31 197 VAL A CA 1
ATOM 1457 C C . VAL A 1 197 ? -10.348 -3.288 7.031 1.00 97.31 197 VAL A C 1
ATOM 1459 O O . VAL A 1 197 ? -9.596 -3.375 6.064 1.00 97.31 197 VAL A O 1
ATOM 1462 N N . MET A 1 198 ? -10.121 -3.965 8.163 1.00 98.06 198 MET A N 1
ATOM 1463 C CA . MET A 1 198 ? -8.929 -4.807 8.342 1.00 98.06 198 MET A CA 1
ATOM 1464 C C . MET A 1 198 ? -8.877 -5.964 7.339 1.00 98.06 198 MET A C 1
ATOM 1466 O O . MET A 1 198 ? -7.817 -6.249 6.782 1.00 98.06 198 MET A O 1
ATOM 1470 N N . ARG A 1 199 ? -10.022 -6.595 7.059 1.00 97.62 199 ARG A N 1
ATOM 1471 C CA . ARG A 1 199 ? -10.128 -7.665 6.061 1.00 97.62 199 ARG A CA 1
ATOM 1472 C C . ARG A 1 199 ? -9.734 -7.184 4.669 1.00 97.62 199 ARG A C 1
ATOM 1474 O O . ARG A 1 199 ? -8.940 -7.843 4.004 1.00 97.62 199 ARG A O 1
ATOM 1481 N N . GLU A 1 200 ? -10.248 -6.031 4.246 1.00 97.94 200 GLU A N 1
ATOM 1482 C CA . GLU A 1 200 ? -9.924 -5.475 2.930 1.00 97.94 200 GLU A CA 1
ATOM 1483 C C . GLU A 1 200 ? -8.469 -5.000 2.849 1.00 97.94 200 GLU A C 1
ATOM 1485 O O . GLU A 1 200 ? -7.817 -5.250 1.841 1.00 97.94 200 GLU A O 1
ATOM 1490 N N . VAL A 1 201 ? -7.908 -4.418 3.919 1.00 97.94 201 VAL A N 1
ATOM 1491 C CA . VAL A 1 201 ? -6.470 -4.090 3.982 1.00 97.94 201 VAL A CA 1
ATOM 1492 C C . VAL A 1 201 ? -5.618 -5.347 3.787 1.00 97.94 201 VAL A C 1
ATOM 1494 O O . VAL A 1 201 ? -4.717 -5.361 2.951 1.00 97.94 201 VAL A O 1
ATOM 1497 N N . VAL A 1 202 ? -5.905 -6.420 4.529 1.00 97.88 202 VAL A N 1
ATOM 1498 C CA . VAL A 1 202 ? -5.147 -7.676 4.424 1.00 97.88 202 VAL A CA 1
ATOM 1499 C C . VAL A 1 202 ? -5.315 -8.307 3.047 1.00 97.88 202 VAL A C 1
ATOM 1501 O O . VAL A 1 202 ? -4.331 -8.772 2.471 1.00 97.88 202 VAL A O 1
ATOM 1504 N N . ARG A 1 203 ? -6.537 -8.319 2.502 1.00 97.69 203 ARG A N 1
ATOM 1505 C CA . ARG A 1 203 ? -6.822 -8.856 1.167 1.00 97.69 203 ARG A CA 1
ATOM 1506 C C . ARG A 1 203 ? -6.058 -8.097 0.087 1.00 97.69 203 ARG A C 1
ATOM 1508 O O . ARG A 1 203 ? -5.473 -8.731 -0.789 1.00 97.69 203 ARG A O 1
ATOM 1515 N N . GLU A 1 204 ? -6.035 -6.772 0.164 1.00 97.44 204 GLU A N 1
ATOM 1516 C CA . GLU A 1 204 ? -5.316 -5.898 -0.762 1.00 97.44 204 GLU A CA 1
ATOM 1517 C C . GLU A 1 204 ? -3.807 -6.173 -0.716 1.00 97.44 204 GLU A C 1
ATOM 1519 O O . GLU A 1 204 ? -3.200 -6.493 -1.740 1.00 97.44 204 GLU A O 1
ATOM 1524 N N . VAL A 1 205 ? -3.211 -6.134 0.482 1.00 97.69 205 VAL A N 1
ATOM 1525 C CA . VAL A 1 205 ? -1.781 -6.418 0.675 1.00 97.69 205 VAL A CA 1
ATOM 1526 C C . VAL A 1 205 ? -1.442 -7.818 0.174 1.00 97.69 205 VAL A C 1
ATOM 1528 O O . VAL A 1 205 ? -0.479 -7.988 -0.561 1.00 97.69 205 VAL A O 1
ATOM 1531 N N . PHE A 1 206 ? -2.251 -8.827 0.495 1.00 96.44 206 PHE A N 1
ATOM 1532 C CA . PHE A 1 206 ? -1.996 -10.194 0.048 1.00 96.44 206 PHE A CA 1
ATOM 1533 C C . PHE A 1 206 ? -2.097 -10.363 -1.476 1.00 96.44 206 PHE A C 1
ATOM 1535 O O . PHE A 1 206 ? -1.335 -11.140 -2.049 1.00 96.44 206 PHE A O 1
ATOM 1542 N N . SER A 1 207 ? -3.021 -9.651 -2.125 1.00 95.88 207 SER A N 1
ATOM 1543 C CA . SER A 1 207 ? -3.267 -9.779 -3.568 1.00 95.88 207 SER A CA 1
ATOM 1544 C C . SER A 1 207 ? -2.184 -9.108 -4.410 1.00 95.88 207 SER A C 1
ATOM 1546 O O . SER A 1 207 ? -1.827 -9.632 -5.463 1.00 95.88 207 SER A O 1
ATOM 1548 N N . TYR A 1 208 ? -1.660 -7.965 -3.956 1.00 95.19 208 TYR A N 1
ATOM 1549 C CA . TYR A 1 208 ? -0.716 -7.155 -4.735 1.00 95.19 208 TYR A CA 1
ATOM 1550 C C . TYR A 1 208 ? 0.724 -7.182 -4.210 1.00 95.19 208 TYR A C 1
ATOM 1552 O O . TYR A 1 208 ? 1.642 -6.896 -4.974 1.00 95.19 208 TYR A O 1
ATOM 1560 N N . HIS A 1 209 ? 0.926 -7.526 -2.936 1.00 93.62 209 HIS A N 1
ATOM 1561 C CA . HIS A 1 209 ? 2.205 -7.428 -2.223 1.00 93.62 209 HIS A CA 1
ATOM 1562 C C . HIS A 1 209 ? 2.378 -8.597 -1.242 1.00 93.62 209 HIS A C 1
ATOM 1564 O O . HIS A 1 209 ? 2.542 -8.416 -0.031 1.00 93.62 209 HIS A O 1
ATOM 1570 N N . ARG A 1 210 ? 2.281 -9.828 -1.754 1.00 94.00 210 ARG A N 1
ATOM 1571 C CA . ARG A 1 210 ? 2.219 -11.047 -0.934 1.00 94.00 210 ARG A CA 1
ATOM 1572 C C . ARG A 1 210 ? 3.407 -11.176 0.021 1.00 94.00 210 ARG A C 1
ATOM 1574 O O . ARG A 1 210 ? 3.223 -11.590 1.164 1.00 94.00 210 ARG A O 1
ATOM 1581 N N . GLU A 1 211 ? 4.596 -10.832 -0.453 1.00 92.69 211 GLU A N 1
ATOM 1582 C CA . GLU A 1 211 ? 5.855 -10.842 0.288 1.00 92.69 211 GLU A CA 1
ATOM 1583 C C . GLU A 1 211 ? 5.900 -9.801 1.414 1.00 92.69 211 GLU A C 1
ATOM 1585 O O . GLU A 1 211 ? 6.479 -10.065 2.464 1.00 92.69 211 GLU A O 1
ATOM 1590 N N . ALA A 1 212 ? 5.220 -8.664 1.252 1.00 95.12 212 ALA A N 1
ATOM 1591 C CA . ALA A 1 212 ? 5.195 -7.599 2.251 1.00 95.12 212 ALA A CA 1
ATOM 1592 C C . ALA A 1 212 ? 4.228 -7.888 3.410 1.00 95.12 212 ALA A C 1
ATOM 1594 O O . ALA A 1 212 ? 4.318 -7.252 4.458 1.00 95.12 212 ALA A O 1
ATOM 1595 N N . LEU A 1 213 ? 3.306 -8.851 3.271 1.00 96.94 213 LEU A N 1
ATOM 1596 C CA . LEU A 1 213 ? 2.332 -9.148 4.326 1.00 96.94 213 LEU A CA 1
ATOM 1597 C C . LEU A 1 213 ? 3.013 -9.556 5.642 1.00 96.94 213 LEU A C 1
ATOM 1599 O O . LEU A 1 213 ? 2.584 -9.128 6.710 1.00 96.94 213 LEU A O 1
ATOM 1603 N N . GLU A 1 214 ? 4.071 -10.366 5.575 1.00 96.25 214 GLU A N 1
ATOM 1604 C CA . GLU A 1 214 ? 4.808 -10.803 6.769 1.00 96.25 214 GLU A CA 1
ATOM 1605 C C . GLU A 1 214 ? 5.552 -9.641 7.445 1.00 96.25 214 GLU A C 1
ATOM 1607 O O . GLU A 1 214 ? 5.659 -9.598 8.673 1.00 96.25 214 GLU A O 1
ATOM 1612 N N . GLU A 1 215 ? 6.037 -8.680 6.657 1.00 96.31 215 GLU A N 1
ATOM 1613 C CA . GLU A 1 215 ? 6.683 -7.463 7.148 1.00 96.31 215 GLU A CA 1
ATOM 1614 C C . GLU A 1 215 ? 5.670 -6.529 7.819 1.00 96.31 215 GLU A C 1
ATOM 1616 O O . GLU A 1 215 ? 5.847 -6.182 8.986 1.00 96.31 215 GLU A O 1
ATOM 1621 N N . VAL A 1 216 ? 4.535 -6.258 7.163 1.00 98.00 216 VAL A N 1
ATOM 1622 C CA . VAL A 1 216 ? 3.422 -5.481 7.737 1.00 98.00 216 VAL A CA 1
ATOM 1623 C C . VAL A 1 216 ? 2.939 -6.102 9.047 1.00 98.00 216 VAL A C 1
ATOM 1625 O O . VAL A 1 216 ? 2.718 -5.390 10.024 1.00 98.00 216 VAL A O 1
ATOM 1628 N N . GLN A 1 217 ? 2.802 -7.430 9.116 1.00 97.75 217 GLN A N 1
ATOM 1629 C CA . GLN A 1 217 ? 2.426 -8.111 10.357 1.00 97.75 217 GLN A CA 1
ATOM 1630 C C . GLN A 1 217 ? 3.470 -7.900 11.460 1.00 97.75 217 GLN A C 1
ATOM 1632 O O . GLN A 1 217 ? 3.117 -7.584 12.598 1.00 97.75 217 GLN A O 1
ATOM 1637 N N . ARG A 1 218 ? 4.758 -8.049 11.136 1.00 98.00 218 ARG A N 1
ATOM 1638 C CA . ARG A 1 218 ? 5.860 -7.856 12.087 1.00 98.00 218 ARG A CA 1
ATOM 1639 C C . ARG A 1 218 ? 5.898 -6.425 12.621 1.00 98.00 218 ARG A C 1
ATOM 1641 O O . ARG A 1 218 ? 6.029 -6.232 13.833 1.00 98.00 218 ARG A O 1
ATOM 1648 N N . ASP A 1 219 ? 5.745 -5.437 11.748 1.00 97.88 219 ASP A N 1
ATOM 1649 C CA . ASP A 1 219 ? 5.765 -4.025 12.125 1.00 97.88 219 ASP A CA 1
ATOM 1650 C C . ASP A 1 219 ? 4.496 -3.609 12.873 1.00 97.88 219 ASP A C 1
ATOM 1652 O O . ASP A 1 219 ? 4.583 -2.867 13.855 1.00 97.88 219 ASP A O 1
ATOM 1656 N N . ALA A 1 220 ? 3.334 -4.166 12.521 1.00 98.25 220 ALA A N 1
ATOM 1657 C CA . ALA A 1 220 ? 2.105 -3.981 13.286 1.00 98.25 220 ALA A CA 1
ATOM 1658 C C . ALA A 1 220 ? 2.251 -4.534 14.711 1.00 98.25 220 ALA A C 1
ATOM 1660 O O . ALA A 1 220 ? 1.898 -3.843 15.664 1.00 98.25 220 ALA A O 1
ATOM 1661 N N . LEU A 1 221 ? 2.839 -5.723 14.898 1.00 98.19 221 LEU A N 1
ATOM 1662 C CA . LEU A 1 221 ? 3.109 -6.274 16.235 1.00 98.19 221 LEU A CA 1
ATOM 1663 C C . LEU A 1 221 ? 4.118 -5.436 17.029 1.00 98.19 221 LEU A C 1
ATOM 1665 O O . LEU A 1 221 ? 3.949 -5.267 18.240 1.00 98.19 221 LEU A O 1
ATOM 1669 N N . ARG A 1 222 ? 5.144 -4.886 16.366 1.00 98.00 222 ARG A N 1
ATOM 1670 C CA . ARG A 1 222 ? 6.112 -3.971 16.991 1.00 98.00 222 ARG A CA 1
ATOM 1671 C C . ARG A 1 222 ? 5.436 -2.671 17.441 1.00 98.00 222 ARG A C 1
ATOM 1673 O O . ARG A 1 222 ? 5.685 -2.207 18.552 1.00 98.00 222 ARG A O 1
ATOM 1680 N N . SER A 1 223 ? 4.581 -2.101 16.595 1.00 97.88 223 SER A N 1
ATOM 1681 C CA . SER A 1 223 ? 3.828 -0.871 16.866 1.00 97.88 223 SER A CA 1
ATOM 1682 C C . SER A 1 223 ? 2.755 -1.073 17.946 1.00 97.88 223 SER A C 1
ATOM 1684 O O . SER A 1 223 ? 2.592 -0.224 18.823 1.00 97.88 223 SER A O 1
ATOM 1686 N N . LEU A 1 224 ? 2.104 -2.242 17.974 1.00 98.19 224 LEU A N 1
ATOM 1687 C CA . LEU A 1 224 ? 1.066 -2.598 18.946 1.00 98.19 224 LEU A CA 1
ATOM 1688 C C . LEU A 1 224 ? 1.538 -2.466 20.400 1.00 98.19 224 LEU A C 1
ATOM 1690 O O . LEU A 1 224 ? 0.768 -2.027 21.248 1.00 98.19 224 LEU A O 1
ATOM 1694 N N . GLY A 1 225 ? 2.809 -2.771 20.684 1.00 96.69 225 GLY A N 1
ATOM 1695 C CA . GLY A 1 225 ? 3.390 -2.624 22.025 1.00 96.69 225 GLY A CA 1
ATOM 1696 C C . GLY A 1 225 ? 3.436 -1.181 22.549 1.00 96.69 225 GLY A C 1
ATOM 1697 O O . GLY A 1 225 ? 3.655 -0.973 23.738 1.00 96.69 225 GLY A O 1
ATOM 1698 N N . ARG A 1 226 ? 3.227 -0.184 21.678 1.00 97.62 226 ARG A N 1
ATOM 1699 C CA . ARG A 1 226 ? 3.144 1.245 22.023 1.00 97.62 226 ARG A CA 1
ATOM 1700 C C . ARG A 1 226 ? 1.709 1.786 21.977 1.00 97.62 226 ARG A C 1
ATOM 1702 O O . ARG A 1 226 ? 1.505 2.965 22.259 1.00 97.62 226 ARG A O 1
ATOM 1709 N N . SER A 1 227 ? 0.736 0.959 21.591 1.00 97.94 227 SER A N 1
ATOM 1710 C CA . SER A 1 227 ? -0.665 1.359 21.461 1.00 97.94 227 SER A CA 1
ATOM 1711 C C . SER A 1 227 ? -1.298 1.636 22.822 1.00 97.94 227 SER A C 1
ATOM 1713 O O . SER A 1 227 ? -0.980 0.989 23.821 1.00 97.94 227 SER A O 1
ATOM 1715 N N . ARG A 1 228 ? -2.245 2.578 22.842 1.00 97.75 228 ARG A N 1
ATOM 1716 C CA . ARG A 1 228 ? -3.076 2.881 24.016 1.00 97.75 228 ARG A CA 1
ATOM 1717 C C . ARG A 1 228 ? -4.307 1.981 24.136 1.00 97.75 228 ARG A C 1
ATOM 1719 O O . ARG A 1 228 ? -5.033 2.106 25.117 1.00 97.75 228 ARG A O 1
ATOM 1726 N N . ALA A 1 229 ? -4.534 1.087 23.171 1.00 97.69 229 ALA A N 1
ATOM 1727 C CA . ALA A 1 229 ? -5.639 0.139 23.217 1.00 97.69 229 ALA A CA 1
ATOM 1728 C C . ALA A 1 229 ? -5.549 -0.759 24.459 1.00 97.69 229 ALA A C 1
ATOM 1730 O O . ALA A 1 229 ? -4.450 -1.108 24.902 1.00 97.69 229 ALA A O 1
ATOM 1731 N N . THR A 1 230 ? -6.691 -1.178 25.001 1.00 97.94 230 THR A N 1
ATOM 1732 C CA . THR A 1 230 ? -6.705 -2.062 26.180 1.00 97.94 230 THR A CA 1
ATOM 1733 C C . THR A 1 230 ? -5.907 -3.368 25.969 1.00 97.94 230 THR A C 1
ATOM 1735 O O . THR A 1 230 ? -5.951 -3.949 24.880 1.00 97.94 230 THR A O 1
ATOM 1738 N N . PRO A 1 231 ? -5.209 -3.907 26.996 1.00 98.06 231 PRO A N 1
ATOM 1739 C CA . PRO A 1 231 ? -4.364 -5.100 26.841 1.00 98.06 231 PRO A CA 1
ATOM 1740 C C . PRO A 1 231 ? -5.108 -6.338 26.320 1.00 98.06 231 PRO A C 1
ATOM 1742 O O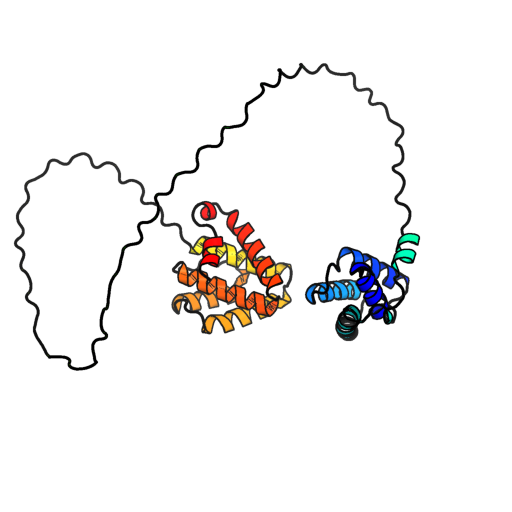 . PRO A 1 231 ? -4.572 -7.099 25.514 1.00 98.06 231 PRO A O 1
ATOM 1745 N N . ALA A 1 232 ? -6.364 -6.523 26.740 1.00 97.56 232 ALA A N 1
ATOM 1746 C CA . ALA A 1 232 ? -7.211 -7.612 26.259 1.00 97.56 232 ALA A CA 1
ATOM 1747 C C . ALA A 1 232 ? -7.477 -7.498 24.749 1.00 97.56 232 ALA A C 1
ATOM 1749 O O . ALA A 1 232 ? -7.413 -8.494 24.028 1.00 97.56 232 ALA A O 1
ATOM 1750 N N . LEU A 1 233 ? -7.728 -6.282 24.256 1.00 97.56 233 LEU A N 1
ATOM 1751 C CA . LEU A 1 233 ? -7.9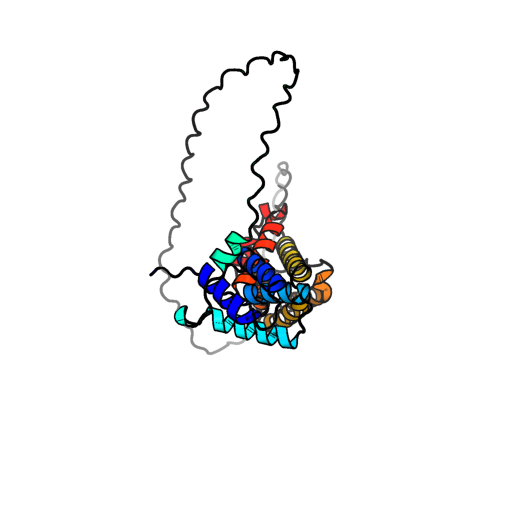30 -6.039 22.834 1.00 97.56 233 LEU A CA 1
ATOM 1752 C C . LEU A 1 233 ? -6.629 -6.196 22.038 1.00 97.56 233 LEU A C 1
ATOM 1754 O O . LEU A 1 233 ? -6.653 -6.785 20.961 1.00 97.56 233 LEU A O 1
ATOM 1758 N N . GLN A 1 234 ? -5.492 -5.745 22.576 1.00 98.25 234 GLN A N 1
ATOM 1759 C CA . GLN A 1 234 ? -4.182 -5.965 21.953 1.00 98.25 234 GLN A CA 1
ATOM 1760 C C . GLN A 1 234 ? -3.892 -7.459 21.761 1.00 98.25 234 GLN A C 1
ATOM 1762 O O . GLN A 1 234 ? -3.416 -7.867 20.702 1.00 98.25 234 GLN A O 1
ATOM 1767 N N . GLN A 1 235 ? -4.205 -8.292 22.759 1.00 98.12 235 GLN A N 1
ATOM 1768 C CA . GLN A 1 235 ? -4.027 -9.739 22.653 1.00 98.12 235 GLN A CA 1
ATOM 1769 C C . GLN A 1 235 ? -4.911 -10.342 21.552 1.00 98.12 235 GLN A C 1
ATOM 1771 O O . GLN A 1 235 ? -4.409 -11.087 20.711 1.00 98.12 235 GLN A O 1
ATOM 1776 N N . ARG A 1 236 ? -6.191 -9.955 21.485 1.00 97.81 236 ARG A N 1
ATOM 1777 C CA . ARG A 1 236 ? -7.093 -10.402 20.410 1.00 97.81 236 ARG A CA 1
ATOM 1778 C C . ARG A 1 236 ? -6.635 -9.931 19.031 1.00 97.81 236 ARG A C 1
ATOM 1780 O O . ARG A 1 236 ? -6.691 -10.696 18.076 1.00 97.81 236 ARG A O 1
ATOM 1787 N N . PHE A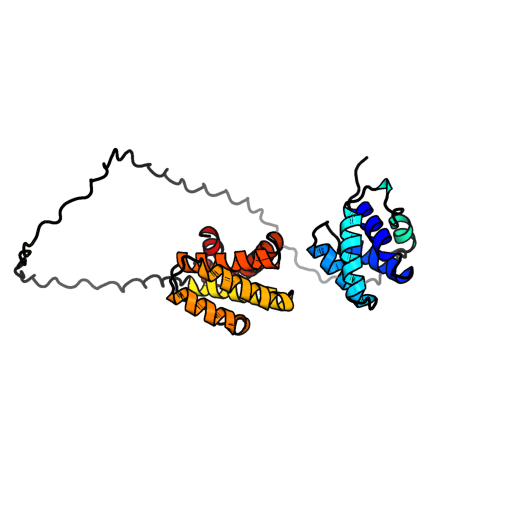 1 237 ? -6.135 -8.700 18.923 1.00 97.94 237 PHE A N 1
ATOM 1788 C CA . PHE A 1 237 ? -5.572 -8.182 17.677 1.00 97.94 237 PHE A CA 1
ATOM 1789 C C . PHE A 1 237 ? -4.339 -8.982 17.242 1.00 97.94 237 PHE A C 1
ATOM 1791 O O . PHE A 1 237 ? -4.224 -9.327 16.072 1.00 97.94 237 PHE A O 1
ATOM 1798 N N . ARG A 1 238 ? -3.449 -9.351 18.174 1.00 98.12 238 ARG A N 1
ATOM 1799 C CA . ARG A 1 238 ? -2.290 -10.220 17.901 1.00 98.12 238 ARG A CA 1
ATOM 1800 C C . ARG A 1 238 ? -2.713 -11.593 17.372 1.00 98.12 238 ARG A C 1
ATOM 1802 O O . ARG A 1 238 ? -2.137 -12.075 16.400 1.00 98.12 238 ARG A O 1
ATOM 1809 N N . GLU A 1 239 ? -3.724 -12.204 17.982 1.00 97.44 239 GLU A N 1
ATOM 1810 C CA . GLU A 1 239 ? -4.278 -13.495 17.552 1.00 97.44 239 GLU A CA 1
ATOM 1811 C C . GLU A 1 239 ? -4.955 -13.411 16.176 1.00 97.44 239 GLU A C 1
ATOM 1813 O O . GLU A 1 239 ? -4.744 -14.284 15.330 1.00 97.44 239 GLU A O 1
ATOM 1818 N N . ALA A 1 240 ? -5.731 -12.350 15.929 1.00 97.31 240 ALA A N 1
ATOM 1819 C CA . ALA A 1 240 ? -6.361 -12.086 14.636 1.00 97.31 240 ALA A CA 1
ATOM 1820 C C . ALA A 1 240 ? -5.314 -11.839 13.542 1.00 97.31 240 ALA A C 1
ATOM 1822 O O . ALA A 1 240 ? -5.408 -12.404 12.458 1.00 97.31 240 ALA A O 1
ATOM 1823 N N . LEU A 1 241 ? -4.258 -11.080 13.843 1.00 96.56 241 LEU A N 1
ATOM 1824 C CA . LEU A 1 241 ? -3.174 -10.789 12.908 1.00 96.56 241 LEU A CA 1
ATOM 1825 C C . LEU A 1 241 ? -2.368 -12.048 12.544 1.00 96.56 241 LEU A C 1
ATOM 1827 O O . LEU A 1 241 ? -2.027 -12.240 11.378 1.00 96.56 241 LEU A O 1
ATOM 1831 N N . GLY A 1 242 ? -2.138 -12.959 13.497 1.00 95.75 242 GLY A N 1
ATOM 1832 C CA . GLY A 1 242 ? -1.543 -14.276 13.219 1.00 95.75 242 GLY A CA 1
ATOM 1833 C C . GLY A 1 242 ? -2.412 -15.156 12.309 1.00 95.75 242 GLY A C 1
ATOM 1834 O O . GLY A 1 242 ? -1.904 -16.030 11.607 1.00 95.75 242 GLY A O 1
ATOM 1835 N N . ARG A 1 243 ? -3.722 -14.889 12.271 1.00 95.88 243 ARG A N 1
ATOM 1836 C CA . ARG A 1 243 ? -4.711 -15.554 11.414 1.00 95.88 243 ARG A CA 1
ATOM 1837 C C . ARG A 1 243 ? -5.294 -14.602 10.369 1.00 95.88 243 ARG A C 1
ATOM 1839 O O . ARG A 1 243 ? -6.411 -14.820 9.917 1.00 95.88 243 ARG A O 1
ATOM 1846 N N . ALA A 1 244 ? -4.542 -13.583 9.942 1.00 92.88 244 ALA A N 1
ATOM 1847 C CA . ALA A 1 244 ? -5.074 -12.460 9.159 1.00 92.88 244 ALA A CA 1
ATOM 1848 C C . ALA A 1 244 ? -5.870 -12.872 7.904 1.00 92.88 244 ALA A C 1
ATOM 1850 O O . ALA A 1 244 ? -6.799 -12.171 7.512 1.00 92.88 244 ALA A O 1
ATOM 1851 N N . ARG A 1 245 ? -5.526 -14.017 7.296 1.00 93.31 245 ARG A N 1
ATOM 1852 C CA . ARG A 1 245 ? -6.174 -14.572 6.093 1.00 93.31 245 ARG A CA 1
ATOM 1853 C C . ARG A 1 245 ? -7.495 -15.304 6.351 1.00 93.31 245 ARG A C 1
ATOM 1855 O O . ARG A 1 245 ? -8.168 -15.667 5.397 1.00 93.31 245 ARG A O 1
ATOM 1862 N N . GLN A 1 246 ? -7.837 -15.585 7.606 1.00 91.69 246 GLN A N 1
ATOM 1863 C CA . GLN A 1 246 ? -9.062 -16.305 7.974 1.00 91.69 246 GLN A CA 1
ATOM 1864 C C . GLN A 1 246 ? -10.280 -15.377 8.067 1.00 91.69 246 GLN A C 1
ATOM 1866 O O . GLN A 1 246 ? -11.350 -15.829 8.458 1.00 91.69 246 GLN A O 1
ATOM 1871 N N . ASP A 1 247 ? -10.124 -14.096 7.709 1.00 84.50 247 ASP A N 1
ATOM 1872 C CA . ASP A 1 247 ? -11.204 -13.112 7.625 1.00 84.50 247 ASP A CA 1
ATOM 1873 C C . ASP A 1 247 ? -11.981 -12.884 8.950 1.00 84.50 247 ASP A C 1
ATOM 1875 O O . ASP A 1 247 ? -13.050 -12.269 8.970 1.00 84.50 247 ASP A O 1
ATOM 1879 N N . ASP A 1 248 ? -11.420 -13.319 10.080 1.00 89.88 248 ASP A N 1
ATOM 1880 C CA . ASP A 1 248 ? -12.000 -13.211 11.421 1.00 89.88 248 ASP A CA 1
ATOM 1881 C C . ASP A 1 248 ? -11.471 -11.965 12.150 1.00 89.88 248 ASP A C 1
ATOM 1883 O O . ASP A 1 248 ? -10.572 -12.024 12.988 1.00 89.88 248 ASP A O 1
ATOM 1887 N N . TRP A 1 249 ? -12.002 -10.803 11.764 1.00 94.44 249 TRP A N 1
ATOM 1888 C CA . TRP A 1 249 ? -11.582 -9.491 12.279 1.00 94.44 249 TRP A CA 1
ATOM 1889 C C . TRP A 1 249 ? -12.603 -8.833 13.221 1.00 94.44 249 TRP A C 1
ATOM 1891 O O . TRP A 1 249 ? -12.574 -7.619 13.426 1.00 94.44 249 TRP A O 1
ATOM 1901 N N . GLN A 1 250 ? -13.518 -9.607 13.810 1.00 93.00 250 GLN A N 1
ATOM 1902 C CA . GLN A 1 250 ? -14.540 -9.078 14.720 1.00 93.00 250 GLN A CA 1
ATOM 1903 C C . GLN A 1 250 ? -13.971 -8.851 16.126 1.00 93.00 250 GLN A C 1
ATOM 1905 O O . GLN A 1 250 ? -14.133 -9.654 17.044 1.00 93.00 250 GLN A O 1
ATOM 1910 N N . LEU A 1 251 ? -13.275 -7.728 16.296 1.00 94.81 251 LEU A N 1
ATOM 1911 C CA . LEU A 1 251 ? -12.690 -7.338 17.572 1.00 94.81 251 LEU A CA 1
ATOM 1912 C C . LEU A 1 251 ? -13.650 -6.447 18.362 1.00 94.81 251 LEU A C 1
ATOM 1914 O O . LEU A 1 251 ? -13.946 -5.324 17.967 1.00 94.81 251 LEU A O 1
ATOM 1918 N N . GLN A 1 252 ? -14.103 -6.944 19.510 1.00 95.56 252 GLN A N 1
ATOM 1919 C CA . GLN A 1 252 ? -14.947 -6.192 20.437 1.00 95.56 252 GLN A CA 1
ATOM 1920 C C . GLN A 1 252 ? -14.109 -5.176 21.226 1.00 95.56 252 GLN A C 1
ATOM 1922 O O . GLN A 1 252 ? -13.232 -5.581 21.992 1.00 95.56 252 GLN A O 1
ATOM 1927 N N . GLY A 1 253 ? -14.379 -3.879 21.052 1.00 94.12 253 GLY A N 1
ATOM 1928 C CA . GLY A 1 253 ? -13.651 -2.784 21.699 1.00 94.12 253 GLY A CA 1
ATOM 1929 C C . GLY A 1 253 ? -14.372 -1.440 21.578 1.00 94.12 253 GLY A C 1
ATOM 1930 O O . GLY A 1 253 ? -15.314 -1.299 20.795 1.00 94.12 253 GLY A O 1
ATOM 1931 N N . SER A 1 254 ? -13.939 -0.449 22.363 1.00 94.50 254 SER A N 1
ATOM 1932 C CA . SER A 1 254 ? -14.471 0.913 22.246 1.00 94.50 254 SER A CA 1
ATOM 1933 C C . SER A 1 254 ? -14.054 1.552 20.915 1.00 94.50 254 SER A C 1
ATOM 1935 O O . SER A 1 254 ? -13.070 1.144 20.297 1.00 94.50 254 SER A O 1
ATOM 1937 N N . HIS A 1 255 ? -14.769 2.591 20.469 1.00 93.25 255 HIS A N 1
ATOM 1938 C CA . HIS A 1 255 ? -14.402 3.321 19.245 1.00 93.25 255 HIS A CA 1
ATOM 1939 C C . HIS A 1 255 ? -12.959 3.852 19.300 1.00 93.25 255 HIS A C 1
ATOM 1941 O O . HIS A 1 255 ? -12.228 3.706 18.323 1.00 93.25 255 HIS A O 1
ATOM 1947 N N . GLY A 1 256 ? -12.534 4.389 20.448 1.00 94.38 256 GLY A N 1
ATOM 1948 C CA . GLY A 1 256 ? -11.164 4.867 20.644 1.00 94.38 256 GLY A CA 1
ATOM 1949 C C . GLY A 1 256 ? -10.127 3.748 20.541 1.00 94.38 256 GLY A C 1
ATOM 1950 O O . GLY A 1 256 ? -9.124 3.909 19.852 1.00 94.38 256 GLY A O 1
ATOM 1951 N N . ASP A 1 257 ? -10.394 2.584 21.140 1.00 96.56 257 ASP A N 1
ATOM 1952 C CA . ASP A 1 257 ? -9.478 1.445 21.041 1.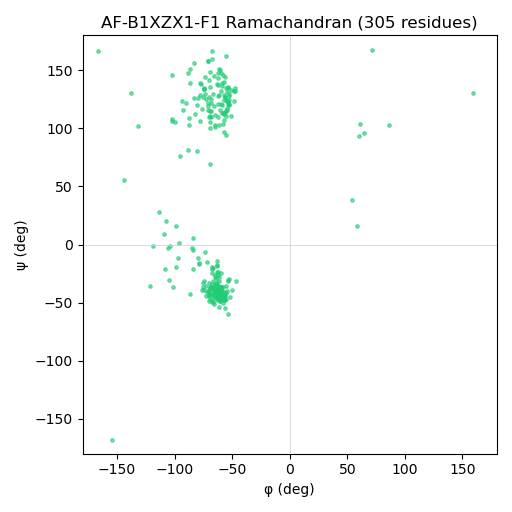00 96.56 257 ASP A CA 1
ATOM 1953 C C . ASP A 1 257 ? -9.339 0.934 19.594 1.00 96.56 257 ASP A C 1
ATOM 1955 O O . ASP A 1 257 ? -8.239 0.624 19.138 1.00 96.56 257 ASP A O 1
ATOM 1959 N N . LEU A 1 258 ? -10.447 0.855 18.848 1.00 96.62 258 LEU A N 1
ATOM 1960 C CA . LEU A 1 258 ? -10.438 0.404 17.451 1.00 96.62 258 LEU A CA 1
ATOM 1961 C C . LEU A 1 258 ? -9.766 1.421 16.515 1.00 96.62 258 LEU A C 1
ATOM 1963 O O . LEU A 1 258 ? -9.103 1.030 15.549 1.00 96.62 258 LEU A O 1
ATOM 1967 N N . ALA A 1 259 ? -9.896 2.719 16.800 1.00 96.25 259 ALA A N 1
ATOM 1968 C CA . ALA A 1 259 ? -9.154 3.765 16.100 1.00 96.25 259 ALA A CA 1
ATOM 1969 C C . ALA A 1 259 ? -7.641 3.636 16.351 1.00 96.25 259 ALA A C 1
ATOM 1971 O O . ALA A 1 259 ? -6.857 3.657 15.403 1.00 96.25 259 ALA A O 1
ATOM 1972 N N . GLU A 1 260 ? -7.229 3.386 17.597 1.00 97.50 260 GLU A N 1
ATOM 1973 C CA . GLU A 1 260 ? -5.827 3.119 17.945 1.00 97.50 260 GLU A CA 1
ATOM 1974 C C . GLU A 1 260 ? -5.272 1.877 17.227 1.00 97.50 260 GLU A C 1
ATOM 1976 O O . GLU A 1 260 ? -4.154 1.908 16.711 1.00 97.50 260 GLU A O 1
ATOM 1981 N N . LEU A 1 261 ? -6.046 0.793 17.106 1.00 97.81 261 LEU A N 1
ATOM 1982 C CA . LEU A 1 261 ? -5.633 -0.370 16.308 1.00 97.81 261 LEU A CA 1
ATOM 1983 C C . LEU A 1 261 ? -5.550 -0.065 14.804 1.00 97.81 261 LEU A C 1
ATOM 1985 O O . LEU A 1 261 ? -4.641 -0.544 14.123 1.00 97.81 261 LEU A O 1
ATOM 1989 N N . SER A 1 262 ? -6.457 0.765 14.284 1.00 97.81 262 SER A N 1
ATOM 1990 C CA . SER A 1 262 ? -6.399 1.233 12.891 1.00 97.81 262 SER A CA 1
ATOM 1991 C C . SER A 1 262 ? -5.124 2.045 12.640 1.00 97.81 262 SER A C 1
ATOM 1993 O O . SER A 1 262 ? -4.459 1.859 11.620 1.00 97.81 262 SER A O 1
ATOM 1995 N N . ARG A 1 263 ? -4.713 2.867 13.614 1.00 97.94 263 ARG A N 1
ATOM 1996 C CA . ARG A 1 263 ? -3.442 3.600 13.595 1.00 97.94 263 ARG A CA 1
ATOM 1997 C C . ARG A 1 263 ? -2.231 2.680 13.615 1.00 97.94 263 ARG A C 1
ATOM 1999 O O . ARG A 1 263 ? -1.302 2.907 12.845 1.00 97.94 263 ARG A O 1
ATOM 2006 N N . VAL A 1 264 ? -2.241 1.638 14.448 1.00 98.25 264 VAL A N 1
ATOM 2007 C CA . VAL A 1 264 ? -1.178 0.617 14.473 1.00 98.25 264 VAL A CA 1
ATOM 2008 C C . VAL A 1 264 ? -0.992 0.002 13.084 1.00 98.25 264 VAL A C 1
ATOM 2010 O O . VAL A 1 264 ? 0.140 -0.074 12.605 1.00 98.25 264 VAL A O 1
ATOM 2013 N N . MET A 1 265 ? -2.090 -0.370 12.418 1.00 98.38 265 MET A N 1
ATOM 2014 C CA . MET A 1 265 ? -2.046 -0.919 11.061 1.00 98.38 265 MET A CA 1
ATOM 2015 C C . MET A 1 265 ? -1.531 0.106 10.043 1.00 98.38 265 MET A C 1
ATOM 2017 O O . MET A 1 265 ? -0.667 -0.213 9.234 1.00 98.38 265 MET A O 1
ATOM 2021 N N . PHE A 1 266 ? -2.001 1.354 10.101 1.00 98.12 266 PHE A N 1
ATOM 2022 C CA . PHE A 1 266 ? -1.551 2.408 9.189 1.00 98.12 266 PHE A CA 1
ATOM 2023 C C . PHE A 1 266 ? -0.051 2.716 9.315 1.00 98.12 266 PHE A C 1
ATOM 2025 O O . PHE A 1 266 ? 0.628 2.898 8.304 1.00 98.12 266 PHE A O 1
ATOM 2032 N N . VAL A 1 267 ? 0.486 2.736 10.539 1.00 98.19 267 VAL A N 1
ATOM 2033 C CA . VAL A 1 267 ? 1.930 2.897 10.771 1.00 98.19 267 VAL A CA 1
ATOM 2034 C C . VAL A 1 267 ? 2.699 1.738 10.139 1.00 98.19 267 VAL A C 1
ATOM 2036 O O . VAL A 1 267 ? 3.649 1.984 9.407 1.00 98.19 267 VAL A O 1
ATOM 2039 N N . ALA A 1 268 ? 2.256 0.494 10.339 1.00 98.06 268 ALA A N 1
ATOM 2040 C CA . ALA A 1 268 ? 2.897 -0.672 9.730 1.00 98.06 268 ALA A CA 1
ATOM 2041 C C . ALA A 1 268 ? 2.866 -0.631 8.192 1.00 98.06 268 ALA A C 1
ATOM 2043 O O . ALA A 1 268 ? 3.867 -0.913 7.539 1.00 98.06 268 ALA A O 1
ATOM 2044 N N . LEU A 1 269 ? 1.742 -0.212 7.605 1.00 98.25 269 LEU A N 1
ATOM 2045 C CA . LEU A 1 269 ? 1.639 0.008 6.161 1.00 98.25 269 LEU A CA 1
ATOM 2046 C C . LEU A 1 269 ? 2.573 1.126 5.679 1.00 98.25 269 LEU A C 1
ATOM 2048 O O . LEU A 1 269 ? 3.120 1.029 4.587 1.00 98.25 269 LEU A O 1
ATOM 2052 N N . THR A 1 270 ? 2.752 2.185 6.470 1.00 97.75 270 THR A N 1
ATOM 2053 C CA . THR A 1 270 ? 3.627 3.314 6.118 1.00 97.75 270 THR A CA 1
ATOM 2054 C C . THR A 1 270 ? 5.095 2.905 6.105 1.00 97.75 270 THR A C 1
ATOM 2056 O O . THR A 1 270 ? 5.825 3.347 5.223 1.00 97.75 270 THR A O 1
ATOM 2059 N N . GLU A 1 271 ? 5.523 2.056 7.039 1.00 96.56 271 GLU A N 1
ATOM 2060 C CA . GLU A 1 271 ? 6.883 1.501 7.047 1.00 96.56 271 GLU A CA 1
ATOM 2061 C C . GLU A 1 271 ? 7.116 0.591 5.828 1.00 96.56 271 GLU A C 1
ATOM 2063 O O . GLU A 1 271 ? 8.123 0.735 5.140 1.00 96.56 271 GLU A O 1
ATOM 2068 N N . ALA A 1 272 ? 6.151 -0.277 5.494 1.00 95.19 272 ALA A N 1
ATOM 2069 C CA . ALA A 1 272 ? 6.294 -1.237 4.396 1.00 95.19 272 ALA A CA 1
ATOM 2070 C C . ALA A 1 272 ? 6.148 -0.617 2.990 1.00 95.19 272 ALA A C 1
ATOM 2072 O O . ALA A 1 272 ? 6.854 -0.995 2.058 1.00 95.19 272 ALA A O 1
ATOM 2073 N N . PHE A 1 273 ? 5.220 0.327 2.809 1.00 94.06 273 PHE A N 1
ATOM 2074 C CA . PHE A 1 273 ? 4.835 0.848 1.487 1.00 94.06 273 PHE A CA 1
ATOM 2075 C C . PHE A 1 273 ? 5.097 2.345 1.305 1.00 94.06 273 PHE A C 1
ATOM 2077 O O . PHE A 1 273 ? 4.807 2.907 0.244 1.00 94.06 273 PHE A O 1
ATOM 2084 N N . GLY A 1 274 ? 5.606 3.019 2.335 1.00 94.88 274 GLY A N 1
ATOM 2085 C CA . GLY A 1 274 ? 5.620 4.472 2.398 1.00 94.88 274 GLY A CA 1
ATOM 2086 C C . GLY A 1 274 ? 4.224 5.056 2.630 1.00 94.88 274 GLY A C 1
ATOM 2087 O O . GLY A 1 274 ? 3.188 4.403 2.481 1.00 94.88 274 GLY A O 1
ATOM 2088 N N . ARG A 1 275 ? 4.187 6.347 2.966 1.00 95.44 275 ARG A N 1
ATOM 2089 C CA . ARG A 1 275 ? 2.943 7.050 3.314 1.00 95.44 275 ARG A CA 1
ATOM 2090 C C . ARG A 1 275 ? 1.898 7.013 2.196 1.00 95.44 275 ARG A C 1
ATOM 2092 O O . ARG A 1 275 ? 0.739 6.715 2.450 1.00 95.44 275 ARG A O 1
ATOM 2099 N N . VAL A 1 276 ? 2.318 7.275 0.956 1.00 94.69 276 VAL A N 1
ATOM 2100 C CA . VAL A 1 276 ? 1.409 7.312 -0.203 1.00 94.69 276 VAL A CA 1
ATOM 2101 C C . VAL A 1 276 ? 0.791 5.936 -0.464 1.00 94.69 276 VAL A C 1
ATOM 2103 O O . VAL A 1 276 ? -0.406 5.846 -0.729 1.00 94.69 276 VAL A O 1
ATOM 2106 N N . GLY A 1 277 ? 1.580 4.861 -0.362 1.00 92.38 277 GLY A N 1
ATOM 2107 C CA . GLY A 1 277 ? 1.081 3.495 -0.524 1.00 92.38 277 GLY A CA 1
ATOM 2108 C C . GLY A 1 277 ? 0.098 3.106 0.580 1.00 92.38 277 GLY A C 1
ATOM 2109 O O . GLY A 1 277 ? -0.978 2.583 0.288 1.00 92.38 277 GLY A O 1
ATOM 2110 N N . ALA A 1 278 ? 0.424 3.436 1.833 1.00 97.50 278 ALA A N 1
ATOM 2111 C CA . ALA A 1 278 ? -0.449 3.200 2.980 1.00 97.50 278 ALA A CA 1
ATOM 2112 C C . ALA A 1 278 ? -1.803 3.912 2.841 1.00 97.50 278 ALA A C 1
ATOM 2114 O O . ALA A 1 278 ? -2.846 3.279 3.015 1.00 97.50 278 ALA A O 1
ATOM 2115 N N . ASP A 1 279 ? -1.794 5.195 2.463 1.00 96.94 279 ASP A N 1
ATOM 2116 C CA . ASP A 1 279 ? -3.011 5.981 2.232 1.00 96.94 279 ASP A CA 1
ATOM 2117 C C . ASP A 1 279 ? -3.873 5.359 1.123 1.00 96.94 279 ASP A C 1
ATOM 2119 O O . ASP A 1 279 ? -5.083 5.209 1.284 1.00 96.94 279 ASP A O 1
ATOM 2123 N N . GLN A 1 280 ? -3.259 4.929 0.015 1.00 96.75 280 GLN A N 1
ATOM 2124 C CA . GLN A 1 280 ? -3.978 4.288 -1.088 1.00 96.75 280 GLN A CA 1
ATOM 2125 C C . GLN A 1 280 ? -4.626 2.958 -0.682 1.00 96.75 280 GLN A C 1
ATOM 2127 O O . GLN A 1 280 ? -5.794 2.730 -1.005 1.00 96.75 280 GLN A O 1
ATOM 2132 N N . ILE A 1 281 ? -3.891 2.086 0.017 1.00 97.38 281 ILE A N 1
ATOM 2133 C CA . ILE A 1 281 ? -4.408 0.796 0.504 1.00 97.38 281 ILE A CA 1
ATOM 2134 C C . ILE A 1 281 ? -5.581 1.036 1.458 1.00 97.38 281 ILE A C 1
ATOM 2136 O O . ILE A 1 281 ? -6.655 0.454 1.292 1.00 97.38 281 ILE A O 1
ATOM 2140 N N . LEU A 1 282 ? -5.406 1.944 2.420 1.00 98.00 282 LEU A N 1
ATOM 2141 C CA . LEU A 1 282 ? -6.425 2.248 3.414 1.00 98.00 282 LEU A CA 1
ATOM 2142 C C . LEU A 1 282 ? -7.667 2.892 2.785 1.00 98.00 282 LEU A C 1
ATOM 2144 O O . LEU A 1 282 ? -8.787 2.518 3.121 1.00 98.00 282 LEU A O 1
ATOM 2148 N N . GLN A 1 283 ? -7.501 3.810 1.831 1.00 97.31 283 GLN A N 1
ATOM 2149 C CA . GLN A 1 283 ? -8.621 4.447 1.138 1.00 97.31 283 GLN A CA 1
ATOM 2150 C C . GLN A 1 283 ? -9.437 3.442 0.313 1.00 97.31 283 GLN A C 1
ATOM 2152 O O . GLN A 1 283 ? -10.670 3.514 0.308 1.00 97.31 283 GLN A O 1
ATOM 2157 N N . ARG A 1 284 ? -8.783 2.479 -0.351 1.00 97.94 284 ARG A N 1
ATOM 2158 C CA . ARG A 1 284 ? -9.480 1.397 -1.066 1.00 97.94 284 ARG A CA 1
ATOM 2159 C C . ARG A 1 284 ? -10.247 0.491 -0.102 1.00 97.94 284 ARG A C 1
ATOM 2161 O O . ARG A 1 284 ? -11.428 0.235 -0.338 1.00 97.94 284 ARG A O 1
ATOM 2168 N N . ALA A 1 285 ? -9.632 0.105 1.016 1.00 97.50 285 ALA A N 1
ATOM 2169 C CA . ALA A 1 285 ? -10.289 -0.683 2.058 1.00 97.50 285 ALA A CA 1
ATOM 2170 C C . ALA A 1 285 ? -11.502 0.040 2.672 1.00 97.50 285 ALA A C 1
ATOM 2172 O O . ALA A 1 285 ? -12.563 -0.557 2.836 1.00 97.50 285 ALA A O 1
ATOM 2173 N N . LEU A 1 286 ? -11.386 1.343 2.949 1.00 97.00 286 LEU A N 1
ATOM 2174 C CA . LEU A 1 286 ? -12.503 2.157 3.434 1.00 97.00 286 LEU A CA 1
ATOM 2175 C C . LEU A 1 286 ? -13.635 2.258 2.417 1.00 97.00 286 LEU A C 1
ATOM 2177 O O . LEU A 1 286 ? -14.791 2.124 2.798 1.00 97.00 286 LEU A O 1
ATOM 2181 N N . THR A 1 287 ? -13.312 2.476 1.141 1.00 97.62 287 THR A N 1
ATOM 2182 C CA . THR A 1 287 ? -14.317 2.550 0.069 1.00 97.62 287 THR A CA 1
ATOM 2183 C C . THR A 1 287 ? -15.118 1.251 -0.002 1.00 97.62 287 THR A C 1
ATOM 2185 O O . THR A 1 287 ? -16.335 1.284 -0.138 1.00 97.62 287 THR A O 1
ATOM 2188 N N . LYS A 1 288 ? -14.451 0.104 0.168 1.00 96.88 288 LYS A N 1
ATOM 2189 C CA . LYS A 1 288 ? -15.110 -1.203 0.232 1.00 96.88 288 LYS A CA 1
ATOM 2190 C C . LYS A 1 288 ? -15.940 -1.394 1.498 1.00 96.88 288 LYS A C 1
ATOM 2192 O O . LYS A 1 288 ? -17.066 -1.870 1.416 1.00 96.88 288 LYS A O 1
ATOM 2197 N N . ALA A 1 289 ? -15.439 -0.971 2.656 1.00 96.00 289 ALA A N 1
ATOM 2198 C CA . ALA A 1 289 ? -16.210 -1.005 3.897 1.00 96.00 289 ALA A CA 1
ATOM 2199 C C . ALA A 1 289 ? -17.446 -0.081 3.850 1.00 96.00 289 ALA A C 1
ATOM 2201 O O . ALA A 1 289 ? -18.449 -0.383 4.488 1.00 96.00 289 ALA A O 1
ATOM 2202 N N . GLU A 1 290 ? -17.404 1.015 3.083 1.00 96.62 290 GLU A N 1
ATOM 2203 C CA . GLU A 1 290 ? -18.546 1.915 2.856 1.00 96.62 290 GLU A CA 1
ATOM 2204 C C . GLU A 1 290 ? -19.682 1.268 2.044 1.00 96.62 290 GLU A C 1
ATOM 2206 O O . GLU A 1 290 ? -20.819 1.731 2.128 1.00 96.62 290 GLU A O 1
ATOM 2211 N N . GLU A 1 291 ? -19.414 0.184 1.305 1.00 96.81 291 GLU A N 1
ATOM 2212 C CA . GLU A 1 291 ? -20.441 -0.575 0.574 1.00 96.81 291 GLU A CA 1
ATOM 2213 C C . GLU A 1 291 ? -21.349 -1.393 1.522 1.00 96.81 291 GLU A C 1
ATOM 2215 O O . GLU A 1 291 ? -22.429 -1.830 1.118 1.00 96.81 291 GLU A O 1
ATOM 2220 N N . LEU A 1 292 ? -20.952 -1.581 2.788 1.00 95.50 292 LEU A N 1
ATOM 2221 C CA . LEU A 1 292 ? -21.715 -2.349 3.772 1.00 95.50 292 LEU A CA 1
ATOM 2222 C C . LEU A 1 292 ? -22.962 -1.597 4.274 1.00 95.50 292 LEU A C 1
ATOM 2224 O O . LEU A 1 292 ? -22.919 -0.380 4.484 1.00 95.50 292 LEU A O 1
ATOM 2228 N N . PRO A 1 293 ? -24.084 -2.294 4.540 1.00 94.31 293 PRO A N 1
ATOM 2229 C CA . PRO A 1 293 ? -25.293 -1.652 5.056 1.00 94.31 293 PRO A CA 1
ATOM 2230 C C . PRO A 1 293 ? -25.074 -0.985 6.424 1.00 94.31 293 PRO A C 1
ATOM 2232 O O . PRO A 1 293 ? -25.676 0.056 6.699 1.00 94.31 293 PRO A O 1
ATOM 2235 N N . GLU A 1 294 ? -24.178 -1.521 7.254 1.00 92.88 294 GLU A N 1
ATOM 2236 C CA . GLU A 1 294 ? -23.787 -0.962 8.551 1.00 92.88 294 GLU A CA 1
ATOM 2237 C C . GLU A 1 294 ? -23.087 0.400 8.409 1.00 92.88 294 GLU A C 1
ATOM 2239 O O . GLU A 1 294 ? -23.216 1.262 9.285 1.00 92.88 294 GLU A O 1
ATOM 2244 N N . ALA A 1 295 ? -22.409 0.650 7.281 1.00 93.38 295 ALA A N 1
ATOM 2245 C CA . ALA A 1 295 ? -21.682 1.896 7.044 1.00 93.38 295 ALA A CA 1
ATOM 2246 C C . ALA A 1 295 ? -22.612 3.110 6.904 1.00 93.38 295 ALA A C 1
ATOM 2248 O O . ALA A 1 295 ? -22.199 4.243 7.165 1.00 93.38 295 ALA A O 1
ATOM 2249 N N . ARG A 1 296 ? -23.893 2.880 6.570 1.00 92.19 296 ARG A N 1
ATOM 2250 C CA . ARG A 1 296 ? -24.940 3.920 6.574 1.00 92.19 296 ARG A CA 1
ATOM 2251 C C . ARG A 1 296 ? -25.159 4.510 7.963 1.00 92.19 296 ARG A C 1
ATOM 2253 O O . ARG A 1 296 ? -25.593 5.651 8.080 1.00 92.19 296 ARG A O 1
ATOM 2260 N N . GLN A 1 297 ? -24.881 3.726 9.000 1.00 90.88 297 GLN A N 1
ATOM 2261 C CA . GLN A 1 297 ? -25.103 4.103 10.391 1.00 90.88 297 GLN A CA 1
ATOM 2262 C C . GLN A 1 297 ? -23.795 4.542 11.063 1.00 90.88 297 GLN A C 1
ATOM 2264 O O . GLN A 1 297 ? -23.781 5.495 11.843 1.00 90.88 297 GLN A O 1
ATOM 2269 N N . PHE A 1 298 ? -22.677 3.900 10.714 1.00 92.06 298 PHE A N 1
ATOM 2270 C CA . PHE A 1 298 ? -21.349 4.272 11.189 1.00 92.06 298 PHE A CA 1
ATOM 2271 C C . PHE A 1 298 ? -20.350 4.349 10.030 1.00 92.06 298 PHE A C 1
ATOM 2273 O O . PHE A 1 298 ? -19.842 3.335 9.560 1.00 92.06 298 PHE A O 1
ATOM 2280 N N . SER A 1 299 ? -20.039 5.571 9.584 1.00 93.88 299 SER A N 1
ATOM 2281 C CA . SER A 1 299 ? -19.066 5.765 8.505 1.00 93.88 299 SER A CA 1
ATOM 2282 C C . SER A 1 299 ? -17.674 5.258 8.925 1.00 93.88 299 SER A C 1
ATOM 2284 O O . SER A 1 299 ? -17.152 5.725 9.944 1.00 93.88 299 SER A O 1
ATOM 2286 N N . PRO A 1 300 ? -17.022 4.391 8.123 1.00 94.06 300 PRO A N 1
ATOM 2287 C CA . PRO A 1 300 ? -15.659 3.917 8.369 1.00 94.06 300 PRO A CA 1
ATOM 2288 C C . PRO A 1 300 ? -14.644 5.053 8.553 1.00 94.06 300 PRO A C 1
ATOM 2290 O O . PRO A 1 300 ? -13.714 4.941 9.350 1.00 94.06 300 PRO A O 1
ATOM 2293 N N . LYS A 1 301 ? -14.861 6.202 7.898 1.00 94.62 301 LYS A N 1
ATOM 2294 C CA . LYS A 1 301 ? -14.018 7.402 8.033 1.00 94.62 301 LYS A CA 1
ATOM 2295 C C . LYS A 1 301 ? -13.968 7.941 9.467 1.00 94.62 301 LYS A C 1
ATOM 2297 O O . LYS A 1 301 ? -12.981 8.570 9.842 1.00 94.62 301 LYS A O 1
ATOM 2302 N N . ARG A 1 302 ? -14.980 7.662 10.300 1.00 93.81 302 ARG A N 1
ATOM 2303 C CA . ARG A 1 302 ? -14.975 8.031 11.727 1.00 93.81 302 ARG A CA 1
ATOM 2304 C C . ARG A 1 302 ? -13.930 7.263 12.536 1.00 93.81 302 ARG A C 1
ATOM 2306 O O . ARG A 1 302 ? -13.506 7.773 13.567 1.00 93.81 302 ARG A O 1
ATOM 2313 N N . LEU A 1 303 ? -13.508 6.071 12.097 1.00 90.94 303 LEU A N 1
ATOM 2314 C CA . LEU A 1 303 ? -12.375 5.364 12.711 1.00 90.94 303 LEU A CA 1
ATOM 2315 C C . LEU A 1 303 ? -11.078 6.146 12.497 1.00 90.94 303 LEU A C 1
ATOM 2317 O O . LEU A 1 303 ? -10.317 6.318 13.440 1.00 90.94 303 LEU A O 1
ATOM 2321 N N . LEU A 1 304 ? -10.869 6.676 11.287 1.00 90.25 304 LEU A N 1
ATOM 2322 C CA . LEU A 1 304 ? -9.659 7.432 10.958 1.00 90.25 304 LEU A CA 1
ATOM 2323 C C . LEU A 1 304 ? -9.643 8.839 11.546 1.00 90.25 304 LEU A C 1
ATOM 2325 O O . LEU A 1 304 ? -8.586 9.335 11.908 1.00 90.25 304 LEU A O 1
ATOM 2329 N N . ALA A 1 305 ? -10.802 9.488 11.664 1.00 90.38 305 ALA A N 1
ATOM 2330 C CA . ALA A 1 305 ? -10.890 10.826 12.250 1.00 90.38 305 ALA A CA 1
ATOM 2331 C C . ALA A 1 305 ? -10.461 10.870 13.730 1.00 90.38 305 ALA A C 1
ATOM 2333 O O . ALA A 1 305 ? -10.197 11.947 14.255 1.00 90.38 305 ALA A O 1
ATOM 2334 N N . ALA A 1 306 ? -10.426 9.713 14.395 1.00 85.62 306 ALA A N 1
ATOM 2335 C CA . ALA A 1 306 ? -9.998 9.560 15.780 1.00 85.62 306 ALA A CA 1
ATOM 2336 C C . ALA A 1 306 ? -8.521 9.130 15.927 1.00 85.62 306 ALA A C 1
ATOM 2338 O O . ALA A 1 306 ? -8.081 8.918 17.056 1.00 85.62 306 ALA A O 1
ATOM 2339 N N . MET A 1 307 ? -7.779 8.969 14.819 1.00 84.44 307 MET A N 1
ATOM 2340 C CA . MET A 1 307 ? -6.357 8.585 14.819 1.00 84.44 307 MET A CA 1
ATOM 2341 C C . MET A 1 307 ? -5.403 9.740 15.129 1.00 84.44 307 MET A C 1
ATOM 2343 O O . MET A 1 307 ? -5.715 10.899 14.789 1.00 84.44 307 MET A O 1
#